Protein AF-A0A2E7D128-F1 (afdb_monomer_lite)

Foldseek 3Di:
DDDDDPPDPDPPDPPPPPVVCVVPPAWAFQDPPHLCNVVVVVVVVVVQVVQVVVVFKGKAWDTKTWQDQPLVCVVPVQKTKIKIWTWIDTDPVHDDDDDTDHGWIWIFIARSVVRDGPFTGTLDDPLVRLFVSQLVVQQADQDPVSLLSSLSNSCSRSVNPQSPADKDAPDLFKIWARWDKDKDFPDDDPWKTWIKIKIWTWIWGADNPSRGTDGTDIDIDIHDTDIDTDDD

Secondary structure (DSSP, 8-state):
------------S-TTHHHHHHHHSS--B--TTSTTHHHHHHHHHHHHHHHHHH-SEEEEE---EE---HHHHHH-TTEEEEEEEEEEEE-TT--S------SEEEEEEEETTTTEEEEEEESSS--HHHHHHHHHTT-B--SHHHHHHHHHHHHHHHT-S-TTSEEEE-SSSEEEEEEEEEEEEEEE-SSEEEEEEEEEEEEEEE-TTT-BEEEEEEEEEEEEEEEEE---

Structure (mmCIF, N/CA/C/O backbone):
data_AF-A0A2E7D128-F1
#
_entry.id   AF-A0A2E7D128-F1
#
loop_
_atom_site.group_PDB
_atom_site.id
_atom_site.type_symbol
_atom_site.label_atom_id
_atom_site.label_alt_id
_atom_site.label_comp_id
_atom_site.label_asym_id
_atom_site.label_entity_id
_atom_site.label_seq_id
_atom_site.pdbx_PDB_ins_code
_atom_site.Cartn_x
_atom_site.Cartn_y
_atom_site.Cartn_z
_atom_site.occupancy
_atom_site.B_iso_or_equiv
_atom_site.auth_seq_id
_atom_site.auth_comp_id
_atom_site.auth_asym_id
_atom_site.auth_atom_id
_atom_site.pdbx_PDB_model_num
ATOM 1 N N . MET A 1 1 ? 39.931 3.570 8.552 1.00 35.06 1 MET A N 1
ATOM 2 C CA . MET A 1 1 ? 38.616 2.928 8.784 1.00 35.06 1 MET A CA 1
ATOM 3 C C . MET A 1 1 ? 37.547 4.011 8.754 1.00 35.06 1 MET A C 1
ATOM 5 O O . MET A 1 1 ? 37.356 4.683 9.756 1.00 35.06 1 MET A O 1
ATOM 9 N N . SER A 1 2 ? 36.915 4.245 7.600 1.00 27.83 2 SER A N 1
ATOM 10 C CA . SER A 1 2 ? 35.844 5.246 7.475 1.00 27.83 2 SER A CA 1
ATOM 11 C C . SER A 1 2 ? 34.482 4.580 7.625 1.00 27.83 2 SER A C 1
ATOM 13 O O . SER A 1 2 ? 34.138 3.696 6.842 1.00 27.83 2 SER A O 1
ATOM 15 N N . MET A 1 3 ? 33.721 5.009 8.633 1.00 24.69 3 MET A N 1
ATOM 16 C CA . MET A 1 3 ? 32.304 4.678 8.793 1.00 24.69 3 MET A CA 1
ATOM 17 C C . MET A 1 3 ? 31.499 5.309 7.656 1.00 24.69 3 MET A C 1
ATOM 19 O O . MET A 1 3 ? 31.452 6.530 7.521 1.00 24.69 3 MET A O 1
ATOM 23 N N 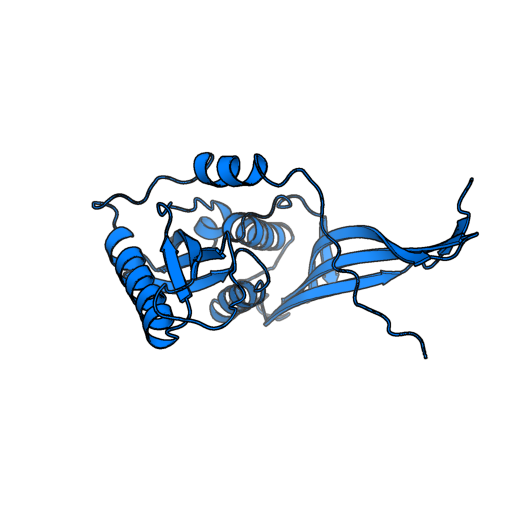. ILE A 1 4 ? 30.841 4.474 6.857 1.00 29.12 4 ILE A N 1
ATOM 24 C CA . ILE A 1 4 ? 29.838 4.906 5.885 1.00 29.12 4 ILE A CA 1
ATOM 25 C C . ILE A 1 4 ? 28.495 4.940 6.622 1.00 29.12 4 ILE A C 1
ATOM 27 O O . ILE A 1 4 ? 27.916 3.894 6.911 1.00 29.12 4 ILE A O 1
ATOM 31 N N . TYR A 1 5 ? 28.005 6.135 6.948 1.00 26.50 5 TYR A N 1
ATOM 32 C CA . TYR A 1 5 ? 26.620 6.322 7.382 1.00 26.50 5 TYR A CA 1
ATOM 33 C C . TYR A 1 5 ? 25.687 6.213 6.164 1.00 26.50 5 TYR A C 1
ATOM 35 O O . TYR A 1 5 ? 25.987 6.806 5.124 1.00 26.50 5 TYR A O 1
ATOM 43 N N . PRO A 1 6 ? 24.542 5.511 6.250 1.00 31.25 6 PRO A N 1
ATOM 44 C CA . PRO A 1 6 ? 23.538 5.577 5.201 1.00 31.25 6 PRO A CA 1
ATOM 45 C C . PRO A 1 6 ? 22.902 6.973 5.201 1.00 31.25 6 PRO A C 1
ATOM 47 O O . PRO A 1 6 ? 22.218 7.369 6.144 1.00 31.25 6 PRO A O 1
ATOM 50 N N . LEU A 1 7 ? 23.148 7.721 4.124 1.00 25.86 7 LEU A N 1
ATOM 51 C CA . LEU A 1 7 ? 22.518 9.007 3.850 1.00 25.86 7 LEU A CA 1
ATOM 52 C C . LEU A 1 7 ? 21.008 8.779 3.660 1.00 25.86 7 LEU A C 1
ATOM 54 O O . LEU A 1 7 ? 20.565 8.225 2.652 1.00 25.86 7 LEU A O 1
ATOM 58 N N . LEU A 1 8 ? 20.215 9.188 4.648 1.00 25.80 8 LEU A N 1
ATOM 59 C CA . LEU A 1 8 ? 18.765 9.277 4.535 1.00 25.80 8 LEU A CA 1
ATOM 60 C C . LEU A 1 8 ? 18.456 10.347 3.475 1.00 25.80 8 LEU A C 1
ATOM 62 O O . LEU A 1 8 ? 18.659 11.535 3.715 1.00 25.80 8 LEU A O 1
ATOM 66 N N . VAL A 1 9 ? 18.003 9.945 2.286 1.00 29.55 9 VAL A N 1
ATOM 67 C CA . VAL A 1 9 ? 17.550 10.897 1.261 1.00 29.55 9 VAL A CA 1
ATOM 68 C C . VAL A 1 9 ? 16.253 11.533 1.755 1.00 29.55 9 VAL A C 1
ATOM 70 O O . VAL A 1 9 ? 15.167 10.960 1.656 1.00 29.55 9 VAL A O 1
ATOM 73 N N . VAL A 1 10 ? 16.375 12.723 2.335 1.00 27.27 10 VAL A N 1
ATOM 74 C CA . VAL A 1 10 ? 15.244 13.578 2.675 1.00 27.27 10 VAL A CA 1
ATOM 75 C C . VAL A 1 10 ? 14.781 14.239 1.381 1.00 27.27 10 VAL A C 1
ATOM 77 O O . VAL A 1 10 ? 15.428 15.149 0.878 1.00 27.27 10 VAL A O 1
ATOM 80 N N . PHE A 1 11 ? 13.644 13.800 0.841 1.00 31.41 11 PHE A N 1
ATOM 81 C CA . PHE A 1 11 ? 12.890 14.627 -0.101 1.00 31.41 11 PHE A CA 1
ATOM 82 C C . PHE A 1 11 ? 12.466 15.907 0.636 1.00 31.41 11 PHE A C 1
ATOM 84 O O . PHE A 1 11 ? 11.565 15.877 1.480 1.00 31.41 11 PHE A O 1
ATOM 91 N N . THR A 1 12 ? 13.157 17.014 0.366 1.00 36.03 12 THR A N 1
ATOM 92 C CA . THR A 1 12 ? 12.798 18.366 0.804 1.00 36.03 12 THR A CA 1
ATOM 93 C C . THR A 1 12 ? 11.967 19.035 -0.289 1.00 36.03 12 THR A C 1
ATOM 95 O O . THR A 1 12 ? 12.457 19.855 -1.056 1.00 36.03 12 THR A O 1
ATOM 98 N N . GLN A 1 13 ? 10.693 18.666 -0.381 1.00 36.53 13 GLN A N 1
ATOM 99 C CA . GLN A 1 13 ? 9.659 19.637 -0.745 1.00 36.53 13 GLN A CA 1
ATOM 100 C C . GLN A 1 13 ? 9.043 20.099 0.574 1.00 36.53 13 GLN A C 1
ATOM 102 O O . GLN A 1 13 ? 8.897 19.271 1.473 1.00 36.53 13 GLN A O 1
ATOM 107 N N . SER A 1 14 ? 8.768 21.395 0.730 1.00 37.56 14 SER A N 1
ATOM 108 C CA . SER A 1 14 ? 8.208 21.978 1.956 1.00 37.56 14 SER A CA 1
ATOM 109 C C . SER A 1 14 ? 7.028 21.132 2.465 1.00 37.56 14 SER A C 1
ATOM 111 O O . SER A 1 14 ? 5.982 20.999 1.834 1.00 37.56 14 SER A O 1
ATOM 113 N N . LYS A 1 15 ? 7.265 20.450 3.591 1.00 44.97 15 LYS A N 1
ATOM 114 C CA . LYS A 1 15 ? 6.483 19.305 4.095 1.00 44.97 15 LYS A CA 1
ATOM 115 C C . LYS A 1 15 ? 5.253 19.699 4.914 1.00 44.97 15 LYS A C 1
ATOM 117 O O . LYS A 1 15 ? 4.587 18.811 5.458 1.00 44.97 15 LYS A O 1
ATOM 122 N N . GLU A 1 16 ? 4.988 20.990 5.067 1.00 38.78 16 GLU A N 1
ATOM 123 C CA . GLU A 1 16 ? 3.983 21.486 6.010 1.00 38.78 16 GLU A CA 1
ATOM 124 C C . GLU A 1 16 ? 2.641 21.766 5.327 1.00 38.78 16 GLU A C 1
ATOM 126 O O . GLU A 1 16 ? 1.638 21.245 5.801 1.00 38.78 16 GLU A O 1
ATOM 131 N N . ASP A 1 17 ? 2.614 22.351 4.127 1.00 36.69 17 ASP A N 1
ATOM 132 C CA . ASP A 1 17 ? 1.334 22.671 3.469 1.00 36.69 17 ASP A CA 1
ATOM 133 C C . ASP A 1 17 ? 0.748 21.530 2.625 1.00 36.69 17 ASP A C 1
ATOM 135 O O . ASP A 1 17 ? -0.465 21.413 2.462 1.00 36.69 17 ASP A O 1
ATOM 139 N N . VAL A 1 18 ? 1.578 20.624 2.101 1.00 43.81 18 VAL A N 1
ATOM 140 C CA . VAL A 1 18 ? 1.089 19.600 1.162 1.00 43.81 18 VAL A CA 1
ATOM 141 C C . VAL A 1 18 ? 0.257 18.524 1.871 1.00 43.81 18 VAL A C 1
ATOM 143 O O . VAL A 1 18 ? -0.658 17.982 1.271 1.00 43.81 18 VAL A O 1
ATOM 146 N N . LEU A 1 19 ? 0.497 18.202 3.146 1.00 41.22 19 LEU A N 1
ATOM 147 C CA . LEU A 1 19 ? -0.142 17.044 3.800 1.00 41.22 19 LEU A CA 1
ATOM 148 C C . LEU A 1 19 ? -1.482 17.349 4.496 1.00 41.22 19 LEU A C 1
ATOM 150 O O . LEU A 1 19 ? -2.360 16.472 4.502 1.00 41.22 19 LEU A O 1
ATOM 154 N N . ASP A 1 20 ? -1.664 18.567 5.013 1.00 39.84 20 ASP A N 1
ATOM 155 C CA . ASP A 1 20 ? -2.958 19.044 5.527 1.00 39.84 20 ASP A CA 1
ATOM 156 C C . ASP A 1 20 ? -3.934 19.336 4.381 1.00 39.84 20 ASP A C 1
ATOM 158 O O . ASP A 1 20 ? -5.124 19.020 4.478 1.00 39.84 20 ASP A O 1
ATOM 162 N N . VAL A 1 21 ? -3.418 19.749 3.220 1.00 39.25 21 VAL A N 1
ATOM 163 C CA . VAL A 1 21 ? -4.188 19.836 1.972 1.00 39.25 21 VAL A CA 1
ATOM 164 C C . VAL A 1 21 ? -4.682 18.457 1.506 1.00 39.25 21 VAL A C 1
ATOM 166 O O . VAL A 1 21 ? -5.820 18.336 1.071 1.00 39.25 21 VAL A O 1
ATOM 169 N N . ILE A 1 22 ? -3.919 17.368 1.663 1.00 43.69 22 ILE A N 1
ATOM 170 C CA . ILE A 1 22 ? -4.407 16.025 1.266 1.00 43.69 22 ILE A CA 1
ATOM 171 C C . ILE A 1 22 ? -5.358 15.436 2.329 1.00 43.69 22 ILE A C 1
ATOM 173 O O . ILE A 1 22 ? -6.088 14.488 2.061 1.00 43.69 22 ILE A O 1
ATOM 177 N N . ALA A 1 23 ? -5.313 15.874 3.594 1.00 43.56 23 ALA A N 1
ATOM 178 C CA . ALA A 1 23 ? -6.316 15.458 4.587 1.00 43.56 23 ALA A CA 1
ATOM 179 C C . ALA A 1 23 ? -7.686 16.087 4.307 1.00 43.56 23 ALA A C 1
ATOM 181 O O . ALA A 1 23 ? -8.704 15.462 4.585 1.00 43.56 23 ALA A O 1
ATOM 182 N N . SER A 1 24 ? -7.670 17.302 3.761 1.00 44.56 24 SER A N 1
ATOM 183 C CA . SER A 1 24 ? -8.839 18.146 3.544 1.00 44.56 24 SER A CA 1
ATOM 184 C C . SER A 1 24 ? -9.401 18.105 2.121 1.00 44.56 24 SER A C 1
ATOM 186 O O . SER A 1 24 ? -10.546 18.507 1.948 1.00 44.56 24 SER A O 1
ATOM 188 N N . ARG A 1 25 ? -8.665 17.614 1.108 1.00 48.28 25 ARG A N 1
ATOM 189 C CA . ARG A 1 25 ? -9.136 17.692 -0.289 1.00 48.28 25 ARG A CA 1
ATOM 190 C C . ARG A 1 25 ? -10.085 16.594 -0.780 1.00 48.28 25 ARG A C 1
ATOM 192 O O . ARG A 1 25 ? -10.956 16.948 -1.558 1.00 48.28 25 ARG A O 1
ATOM 199 N N . ASP A 1 26 ? -10.010 15.335 -0.327 1.00 55.25 26 ASP A N 1
ATOM 200 C CA . ASP A 1 26 ? -10.730 14.252 -1.047 1.00 55.25 26 ASP A CA 1
ATOM 201 C C . ASP A 1 26 ? -11.498 13.228 -0.185 1.00 55.25 26 ASP A C 1
ATOM 203 O O . ASP A 1 26 ? -12.056 12.271 -0.726 1.00 55.25 26 ASP A O 1
ATOM 207 N N . GLY A 1 27 ? -11.553 13.388 1.143 1.00 66.12 27 GLY A N 1
ATOM 208 C CA . GLY A 1 27 ? -12.182 12.410 2.040 1.00 66.12 27 GLY A CA 1
ATOM 209 C C . GLY A 1 27 ? -13.277 12.997 2.923 1.00 66.12 27 GLY A C 1
ATOM 210 O O . GLY A 1 27 ? -13.035 13.953 3.659 1.00 66.12 27 GLY A O 1
ATOM 211 N N . LYS A 1 28 ? -14.476 12.404 2.903 1.00 84.50 28 LYS A N 1
ATOM 212 C CA . LYS A 1 28 ? -15.568 12.772 3.817 1.00 84.50 28 LYS A CA 1
ATOM 213 C C . LYS A 1 28 ? -15.174 12.403 5.250 1.00 84.50 28 LYS A C 1
ATOM 215 O O . LYS A 1 28 ? -14.669 11.308 5.487 1.00 84.50 28 LYS A O 1
ATOM 220 N N . ALA A 1 29 ? -15.387 13.296 6.214 1.00 90.38 29 ALA A N 1
ATOM 221 C CA . ALA A 1 29 ? -15.152 12.967 7.620 1.00 90.38 29 ALA A CA 1
ATOM 222 C C . ALA A 1 29 ? -16.039 11.782 8.044 1.00 90.38 29 ALA A C 1
ATOM 224 O O . ALA A 1 29 ? -17.235 11.765 7.744 1.00 90.38 29 ALA A O 1
ATOM 225 N N . ILE A 1 30 ? -15.465 10.813 8.761 1.00 90.69 30 ILE A N 1
ATOM 226 C CA . ILE A 1 30 ? -16.239 9.704 9.331 1.00 90.69 30 ILE A CA 1
ATOM 227 C C . ILE A 1 30 ? -16.909 10.228 10.598 1.00 90.69 30 ILE A C 1
ATOM 229 O O . ILE A 1 30 ? -16.263 10.414 11.628 1.00 90.69 30 ILE A O 1
ATOM 233 N N . VAL A 1 31 ? -18.203 10.512 10.491 1.00 90.50 31 VAL A N 1
ATOM 234 C CA . VAL A 1 31 ? -19.057 10.960 11.599 1.00 90.50 31 VAL A CA 1
ATOM 235 C C . VAL A 1 31 ? -19.693 9.770 12.316 1.00 90.50 31 VAL A C 1
ATOM 237 O O . VAL A 1 31 ? -19.661 8.655 11.801 1.00 90.50 31 VAL A O 1
ATOM 240 N N . GLN A 1 32 ? -20.292 10.009 13.483 1.00 89.94 32 GLN A N 1
ATOM 241 C CA . GLN A 1 32 ? -20.884 8.976 14.341 1.00 89.94 32 GLN A CA 1
ATOM 242 C C . GLN A 1 32 ? -21.892 8.063 13.620 1.00 89.94 32 GLN A C 1
ATOM 244 O O . GLN A 1 32 ? -21.910 6.861 13.877 1.00 89.94 32 GLN A O 1
ATOM 249 N N . ASP A 1 33 ? -22.650 8.616 12.671 1.00 90.62 33 ASP A N 1
ATOM 250 C CA . ASP A 1 33 ? -23.674 7.889 11.909 1.00 90.62 33 ASP A CA 1
ATOM 251 C C . ASP A 1 33 ? -23.122 7.136 10.681 1.00 90.62 33 ASP A C 1
ATOM 253 O O . ASP A 1 33 ? -23.870 6.463 9.972 1.00 90.62 33 ASP A O 1
ATOM 257 N N . SER A 1 34 ? -21.818 7.237 10.390 1.00 91.50 34 SER A N 1
ATOM 258 C CA . SER A 1 34 ? -21.193 6.480 9.297 1.00 91.50 34 SER A CA 1
ATOM 259 C C . SER A 1 34 ? -21.127 4.989 9.637 1.00 91.50 34 SER A C 1
ATOM 261 O O . SER A 1 34 ? -20.736 4.600 10.738 1.00 91.50 34 SER A O 1
ATOM 263 N N . GLU A 1 35 ? -21.395 4.127 8.652 1.00 92.75 35 GLU A N 1
ATOM 264 C CA . GLU A 1 35 ? -21.241 2.672 8.793 1.00 92.75 35 GLU A CA 1
ATOM 265 C C . GLU A 1 35 ? -19.807 2.242 9.157 1.00 92.75 35 GLU A C 1
ATOM 267 O O . GLU A 1 35 ? -19.599 1.167 9.727 1.00 92.75 35 GLU A O 1
ATOM 272 N N . LEU A 1 36 ? -18.816 3.088 8.857 1.00 94.75 36 LEU A N 1
ATOM 273 C CA . LEU A 1 36 ? -17.407 2.845 9.160 1.00 94.75 36 LEU A CA 1
ATOM 274 C C . LEU A 1 36 ? -17.044 3.226 10.595 1.00 94.75 36 LEU A C 1
ATOM 276 O O . LEU A 1 36 ? -16.093 2.670 11.144 1.00 94.75 36 LEU A O 1
ATOM 280 N N . HIS A 1 37 ? -17.799 4.132 11.217 1.00 95.44 37 HIS A N 1
ATOM 281 C CA . HIS A 1 37 ? -17.508 4.668 12.543 1.00 95.44 37 HIS A CA 1
ATOM 282 C C . HIS A 1 37 ? -17.253 3.588 13.610 1.00 95.44 37 HIS A C 1
ATOM 284 O O . HIS A 1 37 ? -16.175 3.614 14.209 1.00 95.44 37 HIS A O 1
ATOM 290 N N . PRO A 1 38 ? -18.132 2.584 13.826 1.00 96.44 38 PRO A N 1
ATOM 291 C CA . PRO A 1 38 ? -17.879 1.554 14.838 1.00 96.44 38 PRO A CA 1
ATOM 292 C C . PRO A 1 38 ? -16.630 0.708 14.543 1.00 96.44 38 PRO A C 1
ATOM 294 O O . PRO A 1 38 ? -15.960 0.246 15.466 1.00 96.44 38 PRO A O 1
ATOM 297 N N . ILE A 1 39 ? -16.286 0.516 13.266 1.00 97.12 39 ILE A N 1
ATOM 298 C CA . ILE A 1 39 ? -15.118 -0.273 12.851 1.00 97.12 39 ILE A CA 1
ATOM 299 C C . ILE A 1 39 ? -13.833 0.507 13.135 1.00 97.12 39 ILE A C 1
ATOM 301 O O . ILE A 1 39 ? -12.894 -0.040 13.715 1.00 97.12 39 ILE A O 1
ATOM 305 N N . VAL A 1 40 ? -13.799 1.787 12.758 1.00 96.44 40 VAL A N 1
ATOM 306 C CA . VAL A 1 40 ? -12.634 2.650 12.975 1.00 96.44 40 VAL A CA 1
ATOM 307 C C . VAL A 1 40 ? -12.433 2.943 14.462 1.00 96.44 40 VAL A C 1
ATOM 309 O O . VAL A 1 40 ? -11.302 2.896 14.937 1.00 96.44 40 VAL A O 1
ATOM 312 N N . MET A 1 41 ? -13.514 3.142 15.220 1.00 97.00 41 MET A N 1
ATOM 313 C CA . MET A 1 41 ? -13.463 3.319 16.672 1.00 97.00 41 MET A CA 1
ATOM 314 C C . MET A 1 41 ? -12.865 2.104 17.377 1.00 97.00 41 MET A C 1
ATOM 316 O O . MET A 1 41 ? -11.935 2.249 18.169 1.00 97.00 41 MET A O 1
ATOM 320 N N . LYS A 1 42 ? -13.356 0.897 17.060 1.00 97.25 42 LYS A N 1
ATOM 321 C CA . LYS A 1 42 ? -12.798 -0.346 17.608 1.00 97.25 42 LYS A CA 1
ATOM 322 C C . LYS A 1 42 ? -11.304 -0.451 17.308 1.00 97.25 42 LYS A C 1
ATOM 324 O O . LYS A 1 42 ? -10.508 -0.778 18.181 1.00 97.25 42 LYS A O 1
ATOM 329 N N . HIS A 1 43 ? -10.931 -0.138 16.075 1.00 97.19 43 HIS A N 1
ATOM 330 C CA . HIS A 1 43 ? -9.551 -0.182 15.642 1.00 97.19 43 HIS A CA 1
ATOM 331 C C . HIS A 1 43 ? -8.656 0.838 16.371 1.00 97.19 43 HIS A C 1
ATOM 333 O O . HIS A 1 43 ? -7.539 0.505 16.767 1.00 97.19 43 HIS A O 1
ATOM 339 N N . GLN A 1 44 ? -9.131 2.070 16.578 1.00 97.31 44 GLN A N 1
ATOM 340 C CA . GLN A 1 44 ? -8.421 3.065 17.381 1.00 97.31 44 GLN A CA 1
ATOM 341 C C . GLN A 1 44 ? -8.186 2.548 18.805 1.00 97.31 44 GLN A C 1
ATOM 343 O O . GLN A 1 44 ? -7.046 2.583 19.264 1.00 97.31 44 GLN A O 1
ATOM 348 N N . ALA A 1 45 ? -9.212 1.996 19.459 1.00 97.69 45 ALA A N 1
ATOM 349 C CA . ALA A 1 45 ? -9.086 1.444 20.807 1.00 97.69 45 ALA A CA 1
ATOM 350 C C . ALA A 1 45 ? -8.039 0.314 20.880 1.00 97.69 45 ALA A C 1
ATOM 352 O O . ALA A 1 45 ? -7.231 0.271 21.805 1.00 97.69 45 ALA A O 1
ATOM 353 N N . GLU A 1 46 ? -7.986 -0.569 19.876 1.00 97.25 46 GLU A N 1
ATOM 354 C CA . GLU A 1 46 ? -6.960 -1.619 19.781 1.00 97.25 46 GLU A CA 1
ATOM 355 C C . GLU A 1 46 ? -5.540 -1.044 19.653 1.00 97.25 46 GLU A C 1
ATOM 357 O O . GLU A 1 46 ? -4.590 -1.585 20.224 1.00 97.25 46 GLU A O 1
ATOM 362 N N . VAL A 1 47 ? -5.363 0.048 18.902 1.00 96.12 47 VAL A N 1
ATOM 363 C CA . VAL A 1 47 ? -4.063 0.722 18.793 1.00 96.12 47 VAL A CA 1
ATOM 364 C C . VAL A 1 47 ? -3.704 1.405 20.110 1.00 96.12 47 VAL A C 1
ATOM 366 O O . VAL A 1 47 ? -2.598 1.202 20.603 1.00 96.12 47 VAL A O 1
ATOM 369 N N . GLU A 1 48 ? -4.617 2.170 20.707 1.00 96.44 48 GLU A N 1
ATOM 370 C CA . GLU A 1 48 ? -4.406 2.835 22.000 1.00 96.44 48 GLU A CA 1
ATOM 371 C C . GLU A 1 48 ? -4.018 1.831 23.089 1.00 96.44 48 GLU A C 1
ATOM 373 O O . GLU A 1 48 ? -3.047 2.062 23.811 1.00 96.44 48 GLU A O 1
ATOM 378 N N . GLN A 1 49 ? -4.684 0.676 23.135 1.00 96.88 49 GLN A N 1
ATOM 379 C CA . GLN A 1 49 ? -4.368 -0.404 24.065 1.00 96.88 49 GLN A CA 1
ATOM 380 C C . GLN A 1 49 ? -2.925 -0.909 23.901 1.00 96.88 49 GLN A C 1
ATOM 382 O O . GLN A 1 49 ? -2.203 -1.024 24.892 1.00 96.88 49 GLN A O 1
ATOM 387 N N . LYS A 1 50 ? -2.447 -1.115 22.664 1.00 96.00 50 LYS A N 1
ATOM 388 C CA . LYS A 1 50 ? -1.041 -1.493 22.404 1.00 96.00 50 LYS A CA 1
ATOM 389 C C . LYS A 1 50 ? -0.052 -0.444 22.924 1.00 96.00 50 LYS A C 1
ATOM 391 O O . LYS A 1 50 ? 1.012 -0.792 23.436 1.00 96.00 50 LYS A O 1
ATOM 396 N N . TYR A 1 51 ? -0.386 0.842 22.810 1.00 95.38 51 TYR A N 1
ATOM 397 C CA . TYR A 1 51 ? 0.441 1.925 23.354 1.00 95.38 51 TYR A CA 1
ATOM 398 C C . TYR A 1 51 ? 0.447 1.931 24.889 1.00 95.38 51 TYR A C 1
ATOM 400 O O . TYR A 1 51 ? 1.513 2.075 25.495 1.00 95.38 51 TYR A O 1
ATOM 408 N N . VAL A 1 52 ? -0.713 1.717 25.517 1.00 92.75 52 VAL A N 1
ATOM 409 C CA . VAL A 1 52 ? -0.844 1.585 26.978 1.00 92.75 52 VAL A CA 1
ATOM 410 C C . VAL A 1 52 ? 0.001 0.418 27.496 1.00 92.75 52 VAL A C 1
ATOM 412 O O . VAL A 1 52 ? 0.775 0.595 28.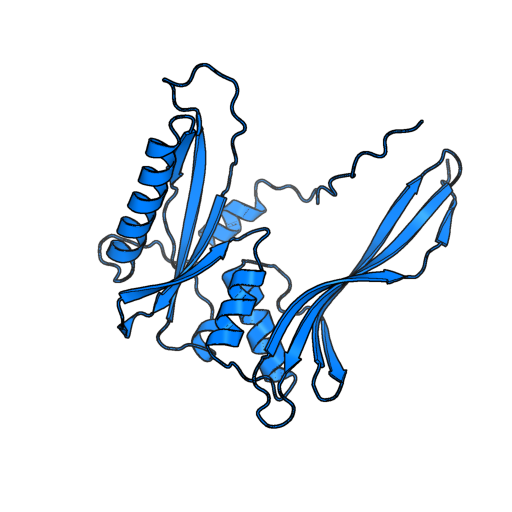438 1.00 92.75 52 VAL A O 1
ATOM 415 N N . GLU A 1 53 ? -0.072 -0.744 26.845 1.00 93.88 53 GLU A N 1
ATOM 416 C CA . GLU A 1 53 ? 0.728 -1.934 27.170 1.00 93.88 53 GLU A CA 1
ATOM 417 C C . GLU A 1 53 ? 2.233 -1.692 27.006 1.00 93.88 53 GLU A C 1
ATOM 419 O O . GLU A 1 53 ? 3.030 -2.127 27.840 1.00 93.88 53 GLU A O 1
ATOM 424 N N . GLY A 1 54 ? 2.625 -0.927 25.982 1.00 93.19 54 GLY A N 1
ATOM 425 C CA . GLY A 1 54 ? 4.008 -0.502 25.758 1.00 93.19 54 GLY A CA 1
ATOM 426 C C . GLY A 1 54 ? 4.539 0.508 26.785 1.00 93.19 54 GLY A C 1
ATOM 427 O O . GLY A 1 54 ? 5.753 0.718 26.852 1.00 93.19 54 GLY A O 1
ATOM 428 N N . LYS A 1 55 ? 3.662 1.134 27.589 1.00 93.94 55 LYS A N 1
ATOM 429 C CA . LYS A 1 55 ? 3.914 2.049 28.730 1.00 93.94 55 LYS A CA 1
ATOM 430 C C . LYS A 1 55 ? 4.708 3.332 28.453 1.00 93.94 55 LYS A C 1
ATOM 432 O O . LYS A 1 55 ? 4.595 4.280 29.227 1.00 93.94 55 LYS A O 1
ATOM 437 N N . CYS A 1 56 ? 5.516 3.408 27.402 1.00 95.06 56 CYS A N 1
ATOM 438 C CA . CYS A 1 56 ? 6.434 4.524 27.149 1.00 95.06 56 CYS A CA 1
ATOM 439 C C . CYS A 1 56 ? 5.820 5.661 26.316 1.00 95.06 56 CYS A C 1
ATOM 441 O O . CYS A 1 56 ? 6.273 6.808 26.395 1.00 95.06 56 CYS A O 1
ATOM 443 N N . LYS A 1 57 ? 4.778 5.358 25.542 1.00 96.44 57 LYS A N 1
ATOM 444 C CA . LYS A 1 57 ? 4.167 6.251 24.557 1.00 96.44 57 LYS A CA 1
ATOM 445 C C . LYS A 1 57 ? 2.646 6.211 24.660 1.00 96.44 57 LYS A C 1
ATOM 447 O O . LYS A 1 57 ? 2.085 5.260 25.188 1.00 96.44 57 LYS A O 1
ATOM 452 N N . LEU A 1 58 ? 2.003 7.231 24.115 1.00 96.19 58 LEU A N 1
ATOM 453 C CA . LEU A 1 58 ? 0.561 7.347 23.930 1.00 96.19 58 LEU A CA 1
ATOM 454 C C . LEU A 1 58 ? 0.294 7.677 22.460 1.00 96.19 58 LEU A C 1
ATOM 456 O O . LEU A 1 58 ? 1.057 8.437 21.864 1.00 96.19 58 LEU A O 1
ATOM 460 N N . ALA A 1 59 ? -0.784 7.146 21.890 1.00 96.75 59 ALA A N 1
ATOM 461 C CA . ALA A 1 59 ? -1.263 7.571 20.579 1.00 96.75 59 ALA A CA 1
ATOM 462 C C . ALA A 1 59 ? -2.232 8.750 20.733 1.00 96.75 59 ALA A C 1
ATOM 464 O O . ALA A 1 59 ? -3.061 8.769 21.637 1.00 96.75 59 ALA A O 1
ATOM 465 N N . THR A 1 60 ? -2.128 9.752 19.866 1.00 95.62 60 THR A N 1
ATOM 466 C CA . THR A 1 60 ? -3.096 10.850 19.757 1.00 95.62 60 THR A CA 1
ATOM 467 C C . THR A 1 60 ? -3.645 10.869 18.344 1.00 95.62 60 THR A C 1
ATOM 469 O O . THR A 1 60 ? -2.929 11.231 17.414 1.00 95.62 60 THR A O 1
ATOM 472 N N . PHE A 1 61 ? -4.900 10.464 18.183 1.00 94.25 61 PHE A N 1
ATOM 473 C CA . PHE A 1 61 ? -5.543 10.386 16.877 1.00 94.25 61 PHE A CA 1
ATOM 474 C C . PHE A 1 61 ? -6.058 11.743 16.414 1.00 94.25 61 PHE A C 1
ATOM 476 O O . PHE A 1 61 ? -6.525 12.560 17.208 1.00 94.25 61 PHE A O 1
ATOM 483 N N . THR A 1 62 ? -5.995 11.963 15.105 1.00 91.56 62 THR A N 1
ATOM 484 C CA . THR A 1 62 ? -6.732 13.044 14.447 1.00 91.56 62 THR A CA 1
ATOM 485 C C . THR A 1 62 ? -8.056 12.512 13.897 1.00 91.56 62 THR A C 1
ATOM 487 O O . THR A 1 62 ? -8.336 11.313 13.960 1.00 91.56 62 THR A O 1
ATOM 490 N N . LYS A 1 63 ? -8.901 13.408 13.371 1.00 91.06 63 LYS A N 1
ATOM 491 C CA . LYS A 1 63 ? -10.189 13.024 12.777 1.00 91.06 63 LYS A CA 1
ATOM 492 C C . LYS A 1 63 ? -9.988 11.989 11.666 1.00 91.06 63 LYS A C 1
ATOM 494 O O . LYS A 1 63 ? -9.133 12.163 10.795 1.00 91.06 63 LYS A O 1
ATOM 499 N N . TRP A 1 64 ? -10.807 10.942 11.681 1.00 93.94 64 TRP A N 1
ATOM 500 C CA . TRP A 1 64 ? -10.817 9.926 10.634 1.00 93.94 64 TRP A CA 1
ATOM 501 C C . TRP A 1 64 ? -11.551 10.436 9.393 1.00 93.94 64 TRP A C 1
ATOM 503 O O . TRP A 1 64 ? -12.522 11.194 9.491 1.00 93.94 64 TRP A O 1
ATOM 513 N N . CYS A 1 65 ? -11.123 9.986 8.220 1.00 92.69 65 CYS A N 1
ATOM 514 C CA . CYS A 1 65 ? -11.805 10.297 6.970 1.00 92.69 65 CYS A CA 1
ATOM 515 C C . CYS A 1 65 ? -11.953 9.067 6.081 1.00 92.69 65 CYS A C 1
ATOM 517 O O . CYS A 1 65 ? -11.139 8.144 6.117 1.00 92.69 65 CYS A O 1
ATOM 519 N N . GLU A 1 66 ? -13.012 9.062 5.284 1.00 93.44 66 GLU A N 1
ATOM 520 C CA . GLU A 1 66 ? -13.211 8.107 4.204 1.00 93.44 66 GLU A CA 1
ATOM 521 C C . GLU A 1 66 ? -12.183 8.382 3.105 1.00 93.44 66 GLU A C 1
ATOM 523 O O . GLU A 1 66 ? -11.857 9.534 2.813 1.00 93.44 66 GLU A O 1
ATOM 528 N N . VAL A 1 67 ? -11.643 7.324 2.510 1.00 91.19 67 VAL A N 1
ATOM 529 C CA . VAL A 1 67 ? -10.733 7.416 1.369 1.00 91.19 67 VAL A CA 1
ATOM 530 C C . VAL A 1 67 ? -11.507 7.010 0.127 1.00 91.19 67 VAL A C 1
ATOM 532 O O . VAL A 1 67 ? -11.848 5.841 -0.046 1.00 91.19 67 VAL A O 1
ATOM 535 N N . ASN A 1 68 ? -11.762 7.975 -0.748 1.00 89.00 68 ASN A N 1
ATOM 536 C CA . ASN A 1 68 ? -12.374 7.708 -2.041 1.00 89.00 68 ASN A CA 1
ATOM 537 C C . ASN A 1 68 ? -11.311 7.152 -2.994 1.00 89.00 68 ASN A C 1
ATOM 539 O O . ASN A 1 68 ? -10.273 7.778 -3.212 1.00 89.00 68 ASN A O 1
ATOM 543 N N . SER A 1 69 ? -11.555 5.968 -3.554 1.00 91.75 69 SER A N 1
ATOM 544 C CA . SER A 1 69 ? -10.650 5.345 -4.521 1.00 91.75 69 SER A CA 1
ATOM 545 C C . SER A 1 69 ? -11.454 4.687 -5.630 1.00 91.75 69 SER A C 1
ATOM 547 O O . SER A 1 69 ? -11.822 3.514 -5.553 1.00 91.75 69 SER A O 1
ATOM 549 N N . SER A 1 70 ? -11.695 5.445 -6.700 1.00 92.62 70 SER A N 1
ATOM 550 C CA . SER A 1 70 ? -12.466 4.964 -7.851 1.00 92.62 70 SER A CA 1
ATOM 551 C C . SER A 1 70 ? -11.841 3.721 -8.496 1.00 92.62 70 SER A C 1
ATOM 553 O O . SER A 1 70 ? -12.543 2.872 -9.053 1.00 92.62 70 SER A O 1
ATOM 555 N N . ALA A 1 71 ? -10.511 3.588 -8.430 1.00 94.94 71 ALA A N 1
ATOM 556 C CA . ALA A 1 71 ? -9.813 2.424 -8.948 1.00 94.94 71 ALA A CA 1
ATOM 557 C C . ALA A 1 71 ? -9.989 1.204 -8.037 1.00 94.94 71 ALA A C 1
ATOM 559 O O . ALA A 1 71 ? -10.281 0.111 -8.530 1.00 94.94 71 ALA A O 1
ATOM 560 N N . ALA A 1 72 ? -9.857 1.379 -6.719 1.00 95.12 72 ALA A N 1
ATOM 561 C CA . ALA A 1 72 ? -10.021 0.280 -5.777 1.00 95.12 72 ALA A CA 1
ATOM 562 C C . ALA A 1 72 ? -11.483 -0.189 -5.700 1.00 95.12 72 ALA A C 1
ATOM 564 O O . ALA A 1 72 ? -11.720 -1.393 -5.659 1.00 95.12 72 ALA A O 1
ATOM 565 N N . GLU A 1 73 ? -12.457 0.717 -5.812 1.00 95.56 73 GLU A N 1
ATOM 566 C CA . GLU A 1 73 ? -13.889 0.391 -5.893 1.00 95.56 73 GLU A CA 1
ATOM 567 C C . GLU A 1 73 ? -14.231 -0.449 -7.129 1.00 95.56 73 GLU A C 1
ATOM 569 O O . GLU A 1 73 ? -15.001 -1.402 -7.038 1.00 95.56 73 GLU A O 1
ATOM 574 N N . LYS A 1 74 ? -13.606 -0.176 -8.282 1.00 96.62 74 LYS A N 1
ATOM 575 C CA . LYS A 1 74 ? -13.756 -1.024 -9.480 1.00 96.62 74 LYS A CA 1
ATOM 576 C C . LYS A 1 74 ? -13.198 -2.431 -9.267 1.00 96.62 74 LYS A C 1
ATOM 578 O O . LYS A 1 74 ? -13.730 -3.388 -9.824 1.00 96.62 74 LYS A O 1
ATOM 583 N N . MET A 1 75 ? -12.119 -2.564 -8.495 1.00 95.62 75 MET A N 1
ATOM 584 C CA . MET A 1 75 ? -11.518 -3.864 -8.179 1.00 95.62 75 MET A CA 1
ATOM 585 C C . MET A 1 75 ? -12.300 -4.616 -7.095 1.00 95.62 75 MET A C 1
ATOM 587 O O . MET A 1 75 ? -12.414 -5.841 -7.154 1.00 95.62 75 MET A O 1
ATOM 591 N N . PHE A 1 76 ? -12.838 -3.891 -6.116 1.00 96.31 76 PHE A N 1
ATOM 592 C CA . PHE A 1 76 ? -13.489 -4.429 -4.928 1.00 96.31 76 PHE A CA 1
ATOM 593 C C . PHE A 1 76 ? -14.737 -3.601 -4.554 1.00 96.31 76 PHE A C 1
ATOM 595 O O . PHE A 1 76 ? -14.705 -2.836 -3.592 1.00 96.31 76 PHE A O 1
ATOM 602 N N . PRO A 1 77 ? -15.880 -3.787 -5.244 1.00 95.69 77 PRO A N 1
ATOM 603 C CA . PRO A 1 77 ? -17.053 -2.906 -5.094 1.00 95.69 77 PRO A CA 1
ATOM 604 C C . PRO A 1 77 ? -17.673 -2.863 -3.688 1.00 95.69 77 PRO A C 1
ATOM 606 O O . PRO A 1 77 ? -18.285 -1.875 -3.281 1.00 95.69 77 PRO A O 1
ATOM 609 N N . ASN A 1 78 ? -17.505 -3.945 -2.926 1.00 96.19 78 ASN A N 1
ATOM 610 C CA . ASN A 1 78 ? -18.026 -4.071 -1.562 1.00 96.19 78 ASN A CA 1
ATOM 611 C C . ASN A 1 78 ? -17.048 -3.563 -0.496 1.00 96.19 78 ASN A C 1
ATOM 613 O O . ASN A 1 78 ? -17.299 -3.751 0.694 1.00 96.19 78 ASN A O 1
ATOM 617 N N . TRP A 1 79 ? -15.899 -3.019 -0.894 1.00 97.19 79 TRP A N 1
ATOM 618 C CA . TRP A 1 79 ? -14.922 -2.497 0.047 1.00 97.19 79 TRP A CA 1
ATOM 619 C C . TRP A 1 79 ? -15.083 -0.997 0.229 1.00 97.19 79 TRP A C 1
ATOM 621 O O . TRP A 1 79 ? -15.528 -0.274 -0.661 1.00 97.19 79 TRP A O 1
ATOM 631 N N . ARG A 1 80 ? -14.745 -0.553 1.431 1.00 96.50 80 ARG A N 1
ATOM 632 C CA . ARG A 1 80 ? -14.674 0.844 1.837 1.00 96.50 80 ARG A CA 1
ATOM 633 C C . ARG A 1 80 ? -13.323 1.082 2.477 1.00 96.50 80 ARG A C 1
ATOM 635 O O . ARG A 1 80 ? -12.672 0.142 2.945 1.00 96.50 80 ARG A O 1
ATOM 642 N N . TYR A 1 81 ? -12.901 2.334 2.492 1.00 95.62 81 TYR A N 1
ATOM 643 C CA . TYR A 1 81 ? -11.552 2.687 2.893 1.00 95.62 81 TYR A CA 1
ATOM 644 C C . TYR A 1 81 ? -11.606 3.836 3.889 1.00 95.62 81 TYR A C 1
ATOM 646 O O . TYR A 1 81 ? -12.304 4.821 3.666 1.00 95.62 81 TYR A O 1
ATOM 654 N N . ALA A 1 82 ? -10.876 3.706 4.992 1.00 95.69 82 ALA A N 1
ATOM 655 C CA . ALA A 1 82 ? -10.820 4.724 6.035 1.00 95.69 82 ALA A CA 1
ATOM 656 C C . ALA A 1 82 ? -9.367 5.073 6.345 1.00 95.69 82 ALA A C 1
ATOM 658 O O . ALA A 1 82 ? -8.569 4.192 6.659 1.00 95.69 82 ALA A O 1
ATOM 659 N N . ALA A 1 83 ? -9.015 6.352 6.279 1.00 93.50 83 ALA A N 1
ATOM 660 C CA . ALA A 1 83 ? -7.722 6.839 6.720 1.00 93.50 83 ALA A CA 1
ATOM 661 C C . ALA A 1 83 ? -7.763 7.122 8.221 1.00 93.50 83 ALA A C 1
ATOM 663 O O . ALA A 1 83 ? -8.562 7.924 8.710 1.00 93.50 83 ALA A O 1
ATOM 664 N N . VAL A 1 84 ? -6.842 6.487 8.935 1.00 94.31 84 VAL A N 1
ATOM 665 C CA . VAL A 1 84 ? -6.616 6.677 10.363 1.00 94.31 84 VAL A CA 1
ATOM 666 C C . VAL A 1 84 ? -5.222 7.248 10.544 1.00 94.31 84 VAL A C 1
ATOM 668 O O . VAL A 1 84 ? -4.248 6.722 9.999 1.00 94.31 84 VAL A O 1
ATOM 671 N N . ARG A 1 85 ? -5.129 8.341 11.297 1.00 93.19 85 ARG A N 1
ATOM 672 C CA . ARG A 1 85 ? -3.887 9.070 11.532 1.00 93.19 85 ARG A CA 1
ATOM 673 C C . ARG A 1 85 ? -3.710 9.347 13.012 1.00 93.19 85 ARG A C 1
ATOM 675 O O . ARG A 1 85 ? -4.683 9.656 13.696 1.00 93.19 85 ARG A O 1
ATOM 682 N N . TRP A 1 86 ? -2.476 9.253 13.482 1.00 94.94 86 TRP A N 1
ATOM 683 C CA . TRP A 1 86 ? -2.133 9.582 14.855 1.00 94.94 86 TRP A CA 1
ATOM 684 C C . TRP A 1 86 ? -0.681 10.032 14.980 1.00 94.94 86 TRP A C 1
ATOM 686 O O . TRP A 1 86 ? 0.161 9.761 14.122 1.00 94.94 86 TRP A O 1
ATOM 696 N N . ASP A 1 87 ? -0.403 10.706 16.083 1.00 95.56 87 ASP A N 1
ATOM 697 C CA . ASP A 1 87 ? 0.939 11.040 16.536 1.00 95.56 87 ASP A CA 1
ATOM 698 C C . ASP A 1 87 ? 1.270 10.250 17.798 1.00 95.56 87 ASP A C 1
ATOM 700 O O . ASP A 1 87 ? 0.385 9.896 18.583 1.00 95.56 87 ASP A O 1
ATOM 704 N N . GLU A 1 88 ? 2.554 9.994 18.022 1.00 96.75 88 GLU A N 1
ATOM 705 C CA . GLU A 1 88 ? 3.033 9.480 19.296 1.00 96.75 88 GLU A CA 1
ATOM 706 C C . GLU A 1 88 ? 3.372 10.635 20.234 1.00 96.75 88 GLU A C 1
ATOM 708 O O . GLU A 1 88 ? 4.136 11.542 19.902 1.00 96.75 88 GLU A O 1
ATOM 713 N N . LYS A 1 89 ? 2.864 10.561 21.461 1.00 95.75 89 LYS A N 1
ATOM 714 C CA . LYS A 1 89 ? 3.278 11.418 22.570 1.00 95.75 89 LYS A CA 1
ATOM 715 C C . LYS A 1 89 ? 3.996 10.586 23.615 1.00 95.75 89 LYS A C 1
ATOM 717 O O . LYS A 1 89 ? 3.694 9.411 23.818 1.00 95.75 89 LYS A O 1
ATOM 722 N N . ARG A 1 90 ? 4.947 11.195 24.317 1.00 95.94 90 ARG A N 1
ATOM 723 C CA . ARG A 1 90 ? 5.590 10.558 25.470 1.00 95.94 90 ARG A CA 1
ATOM 724 C C . ARG A 1 90 ? 4.557 10.350 26.579 1.00 95.94 90 ARG A C 1
ATOM 726 O O . ARG A 1 90 ? 3.817 11.273 26.905 1.00 95.94 90 ARG A O 1
ATOM 733 N N . ASN A 1 91 ? 4.551 9.172 27.203 1.00 96.00 91 ASN A N 1
ATOM 734 C CA . ASN A 1 91 ? 3.788 8.970 28.433 1.00 96.00 91 ASN A CA 1
ATOM 735 C C . ASN A 1 91 ? 4.421 9.804 29.573 1.00 96.00 91 ASN A C 1
ATOM 737 O O . ASN A 1 91 ? 5.598 9.584 29.876 1.00 96.00 91 ASN A O 1
ATOM 741 N N . PRO A 1 92 ? 3.685 10.709 30.251 1.00 94.50 92 PRO A N 1
ATOM 742 C CA . PRO A 1 92 ? 4.226 11.533 31.341 1.00 94.50 92 PRO A CA 1
ATOM 743 C C . PRO A 1 92 ? 4.828 10.733 32.508 1.00 94.50 92 PRO A C 1
ATOM 745 O O . PRO A 1 92 ? 5.734 11.207 33.200 1.00 94.50 92 PRO A O 1
ATOM 748 N N . LYS A 1 93 ? 4.354 9.498 32.723 1.00 95.12 93 LYS A N 1
ATOM 749 C CA . LYS A 1 93 ? 4.873 8.590 33.758 1.00 95.12 93 LYS A CA 1
ATOM 750 C C . LYS A 1 93 ? 6.214 7.954 33.370 1.00 95.12 93 LYS A C 1
ATOM 752 O O . LYS A 1 93 ? 6.941 7.483 34.240 1.00 95.12 93 LYS A O 1
ATOM 757 N N . TRP A 1 94 ? 6.574 7.955 32.087 1.00 95.62 94 TRP A N 1
ATOM 758 C CA . TRP A 1 94 ? 7.817 7.368 31.592 1.00 95.62 94 TRP A CA 1
ATOM 759 C C . TRP A 1 94 ? 8.985 8.350 31.713 1.00 95.62 94 TRP A C 1
ATOM 761 O O . TRP A 1 94 ? 8.964 9.436 31.131 1.00 95.62 94 TRP A O 1
ATOM 771 N N . LYS A 1 95 ? 10.039 7.978 32.450 1.00 94.75 95 LYS A N 1
ATOM 772 C CA . LYS A 1 95 ? 11.162 8.882 32.775 1.00 94.75 95 LYS A CA 1
ATOM 773 C C . LYS A 1 95 ? 12.350 8.816 31.807 1.00 94.75 95 LYS A C 1
ATOM 775 O O . LYS A 1 95 ? 13.090 9.791 31.723 1.00 94.75 95 LYS A O 1
ATOM 780 N N . LYS A 1 96 ? 12.503 7.736 31.036 1.00 95.75 96 LYS A N 1
ATOM 781 C CA . LYS A 1 96 ? 13.623 7.567 30.091 1.00 95.75 96 LYS A CA 1
ATOM 782 C C . LYS A 1 96 ? 13.368 8.291 28.756 1.00 95.75 96 LYS A C 1
ATOM 784 O O . LYS A 1 96 ? 12.204 8.535 28.422 1.00 95.75 96 LYS A O 1
ATOM 789 N N . PRO A 1 97 ? 14.421 8.609 27.979 1.00 94.75 97 PRO A N 1
ATOM 790 C CA . PRO A 1 97 ? 14.269 9.062 26.600 1.00 94.75 97 PRO A CA 1
ATOM 791 C C . PRO A 1 97 ? 13.436 8.075 25.778 1.00 94.75 97 PRO A C 1
ATOM 793 O O . PRO A 1 97 ? 13.496 6.862 25.988 1.00 94.75 97 PRO A O 1
ATOM 796 N N . VAL A 1 98 ? 12.643 8.601 24.850 1.00 95.31 98 VAL A N 1
ATOM 797 C CA . VAL A 1 98 ? 11.802 7.809 23.955 1.00 95.31 98 VAL A CA 1
ATOM 798 C C . VAL A 1 98 ? 11.788 8.470 22.583 1.00 95.31 98 VAL A C 1
ATOM 800 O O . VAL A 1 98 ? 11.610 9.680 22.477 1.00 95.31 98 VAL A O 1
ATOM 803 N N . SER A 1 99 ? 12.003 7.678 21.534 1.00 95.38 99 SER A N 1
ATOM 804 C CA . SER A 1 99 ? 11.839 8.140 20.156 1.00 95.38 99 SER A CA 1
ATOM 805 C C . SER A 1 99 ? 10.351 8.200 19.830 1.00 95.38 99 SER A C 1
ATOM 807 O O . SER A 1 99 ? 9.651 7.212 20.049 1.00 95.38 99 SER A O 1
ATOM 809 N N . LEU A 1 100 ? 9.871 9.341 19.341 1.00 94.50 100 LEU A N 1
ATOM 810 C CA . LEU A 1 100 ? 8.473 9.556 18.971 1.00 94.50 100 LEU A CA 1
ATOM 811 C C . LEU A 1 100 ? 8.349 9.646 17.452 1.00 94.50 100 LEU A C 1
ATOM 813 O O . LEU A 1 100 ? 9.163 10.296 16.797 1.00 94.50 100 LEU A O 1
ATOM 817 N N . ALA A 1 101 ? 7.312 9.023 16.910 1.00 91.94 101 ALA A N 1
ATOM 818 C CA . ALA A 1 101 ? 6.902 9.196 15.529 1.00 91.94 101 ALA A CA 1
ATOM 819 C C . ALA A 1 101 ? 5.717 10.166 15.434 1.00 91.94 101 ALA A C 1
ATOM 821 O O . ALA A 1 101 ? 4.787 10.122 16.237 1.00 91.94 101 ALA A O 1
ATOM 822 N N . ALA A 1 102 ? 5.743 11.017 14.416 1.00 90.44 102 ALA A N 1
ATOM 823 C CA . ALA A 1 102 ? 4.638 11.899 14.067 1.00 90.44 102 ALA A CA 1
ATOM 824 C C . ALA A 1 102 ? 4.084 11.522 12.690 1.00 90.44 102 ALA A C 1
ATOM 826 O O . ALA A 1 102 ? 4.783 10.931 11.860 1.00 90.44 102 ALA A O 1
ATOM 827 N N . ARG A 1 103 ? 2.832 11.905 12.441 1.00 88.00 103 ARG A N 1
ATOM 828 C CA . ARG A 1 103 ? 2.090 11.719 11.192 1.00 88.00 103 ARG A CA 1
ATOM 829 C C . ARG A 1 103 ? 2.003 10.249 10.784 1.00 88.00 103 ARG A C 1
ATOM 831 O O . ARG A 1 103 ? 2.031 9.920 9.592 1.00 88.00 103 ARG A O 1
ATOM 838 N N . LEU A 1 104 ? 1.881 9.361 11.772 1.00 90.31 104 LEU A N 1
ATOM 839 C CA . LEU A 1 104 ? 1.591 7.959 11.513 1.00 90.31 104 LEU A CA 1
ATOM 840 C C . LEU A 1 104 ? 0.225 7.879 10.843 1.00 90.31 104 LEU A C 1
ATOM 842 O O . LEU A 1 104 ? -0.721 8.572 11.215 1.00 90.31 104 LEU A O 1
ATOM 846 N N . SER A 1 105 ? 0.141 7.079 9.789 1.00 89.62 105 SER A N 1
ATOM 847 C CA . SER A 1 105 ? -1.074 6.976 8.998 1.00 89.62 105 SER A CA 1
ATOM 848 C C . SER A 1 105 ? -1.209 5.604 8.373 1.00 89.62 105 SER A C 1
ATOM 850 O O . SER A 1 105 ? -0.225 4.996 7.938 1.00 89.62 105 SER A O 1
ATOM 852 N N . LYS A 1 106 ? -2.451 5.141 8.299 1.00 92.50 106 LYS A N 1
ATOM 853 C CA . LYS A 1 106 ? -2.827 3.967 7.526 1.00 92.50 106 LYS A CA 1
ATOM 854 C C . LYS A 1 106 ? -4.203 4.123 6.917 1.00 92.50 106 LYS A C 1
ATOM 856 O O . LYS A 1 106 ? -5.061 4.813 7.461 1.00 92.50 106 LYS A O 1
ATOM 861 N N . THR A 1 107 ? -4.398 3.422 5.819 1.00 95.25 107 THR A N 1
ATOM 862 C CA . THR A 1 107 ? -5.689 3.203 5.192 1.00 95.25 107 THR A CA 1
ATOM 863 C C . THR A 1 107 ? -6.173 1.817 5.601 1.00 95.25 107 THR A C 1
ATOM 865 O O . THR A 1 107 ? -5.541 0.804 5.295 1.00 95.25 107 THR A O 1
ATOM 868 N N . LEU A 1 108 ? -7.283 1.766 6.327 1.00 96.62 108 LEU A N 1
ATOM 869 C CA . LEU A 1 108 ? -8.001 0.538 6.634 1.00 96.62 108 LEU A CA 1
ATOM 870 C C . LEU A 1 108 ? -8.815 0.142 5.409 1.00 96.62 108 LEU A C 1
ATOM 872 O O . LEU A 1 108 ? -9.598 0.944 4.904 1.00 96.62 108 LEU A O 1
ATOM 876 N N . VAL A 1 109 ? -8.651 -1.095 4.951 1.00 97.19 109 VAL A N 1
ATOM 877 C CA . VAL A 1 109 ? -9.507 -1.692 3.926 1.00 97.19 109 VAL A CA 1
ATOM 878 C C . VAL A 1 109 ? -10.590 -2.487 4.636 1.00 97.19 109 VAL A C 1
ATOM 880 O O . VAL A 1 109 ? -10.288 -3.434 5.365 1.00 97.19 109 VAL A O 1
ATOM 883 N N . ILE A 1 110 ? -11.844 -2.104 4.435 1.00 97.88 110 ILE A N 1
ATOM 884 C CA . ILE A 1 110 ? -12.998 -2.626 5.162 1.00 97.88 110 ILE A CA 1
ATOM 885 C C . ILE A 1 110 ? -13.919 -3.334 4.171 1.00 97.88 110 ILE A C 1
ATOM 887 O O . ILE A 1 110 ? -14.382 -2.735 3.208 1.00 97.88 110 ILE A O 1
ATOM 891 N N . ASP A 1 111 ? -14.214 -4.607 4.414 1.00 96.38 111 ASP A N 1
ATOM 892 C CA . ASP A 1 111 ? -15.278 -5.323 3.709 1.00 96.38 111 ASP A CA 1
ATOM 893 C C . ASP A 1 111 ? -16.622 -4.893 4.306 1.00 96.38 111 ASP A C 1
ATOM 895 O O . ASP A 1 111 ? -16.964 -5.312 5.415 1.00 96.38 111 ASP A O 1
ATOM 899 N N . ALA A 1 112 ? -17.368 -4.044 3.592 1.00 93.88 112 ALA A N 1
ATOM 900 C CA . ALA A 1 112 ? -18.618 -3.461 4.081 1.00 93.88 112 ALA A CA 1
ATOM 901 C C . ALA A 1 112 ? -19.691 -4.528 4.327 1.00 93.88 112 ALA A C 1
ATOM 903 O O . ALA A 1 112 ? -20.424 -4.463 5.312 1.00 93.88 112 ALA A O 1
ATOM 904 N N . LYS A 1 113 ? -19.722 -5.583 3.500 1.00 93.69 113 LYS A N 1
ATOM 905 C CA . LYS A 1 113 ? -20.667 -6.696 3.663 1.00 93.69 113 LYS A CA 1
ATOM 906 C C . LYS A 1 113 ? -20.415 -7.455 4.964 1.00 93.69 113 LYS A C 1
ATOM 908 O O . LYS A 1 113 ? -21.356 -7.869 5.633 1.00 93.69 113 LYS A O 1
ATOM 913 N N . ARG A 1 114 ? -19.144 -7.672 5.311 1.00 94.50 114 ARG A N 1
ATOM 914 C CA . ARG A 1 114 ? -18.747 -8.414 6.522 1.00 94.50 114 ARG A CA 1
ATOM 915 C C . ARG A 1 114 ? -18.527 -7.522 7.739 1.00 94.50 114 ARG A C 1
ATOM 917 O O . ARG A 1 114 ? -18.336 -8.064 8.824 1.00 94.50 114 ARG A O 1
ATOM 924 N N . LYS A 1 115 ? -18.509 -6.199 7.556 1.00 93.81 115 LYS A N 1
ATOM 925 C CA . LYS A 1 115 ? -18.142 -5.190 8.560 1.00 93.81 115 LYS A CA 1
ATOM 926 C C . LYS A 1 115 ? -16.810 -5.514 9.249 1.00 93.81 115 LYS A C 1
ATOM 928 O O . LYS A 1 115 ? -16.696 -5.468 10.471 1.00 93.81 115 LYS A O 1
ATOM 933 N N . LYS A 1 116 ? -15.801 -5.909 8.461 1.00 95.81 116 LYS A N 1
ATOM 934 C CA . LYS A 1 116 ? -14.482 -6.338 8.962 1.00 95.81 116 LYS A CA 1
ATOM 935 C C . LYS A 1 116 ? -13.346 -5.661 8.211 1.00 95.81 116 LYS A C 1
ATOM 937 O O . LYS A 1 116 ? -13.393 -5.545 6.988 1.00 95.81 116 LYS A O 1
ATOM 942 N N . ILE A 1 117 ? -12.298 -5.296 8.946 1.00 97.12 117 ILE A N 1
ATOM 943 C CA . ILE A 1 117 ? -11.018 -4.886 8.366 1.00 97.12 117 ILE A CA 1
ATOM 944 C C . ILE A 1 117 ? -10.384 -6.119 7.715 1.00 97.12 117 ILE A C 1
ATOM 946 O O . ILE A 1 117 ? -10.241 -7.162 8.353 1.00 97.12 117 ILE A O 1
ATOM 950 N N . VAL A 1 118 ? -10.042 -6.013 6.433 1.00 96.12 118 VAL A N 1
ATOM 951 C CA . VAL A 1 118 ? -9.394 -7.080 5.653 1.00 96.12 118 VAL A CA 1
ATOM 952 C C . VAL A 1 118 ? -7.927 -6.789 5.355 1.00 96.12 118 VAL A C 1
ATOM 954 O O . VAL A 1 118 ? -7.193 -7.716 5.027 1.00 96.12 118 VAL A O 1
ATOM 957 N N . ALA A 1 119 ? -7.499 -5.530 5.468 1.00 96.00 119 ALA A N 1
ATOM 958 C CA . ALA A 1 119 ? -6.097 -5.137 5.405 1.00 96.00 119 ALA A CA 1
ATOM 959 C C . ALA A 1 119 ? -5.868 -3.778 6.072 1.00 96.00 119 ALA A C 1
ATOM 961 O O . ALA A 1 119 ? -6.754 -2.923 6.099 1.00 96.00 119 ALA A O 1
ATOM 962 N N . GLU A 1 120 ? -4.642 -3.574 6.544 1.00 95.31 120 GLU A N 1
ATOM 963 C CA . GLU A 1 120 ? -4.132 -2.288 7.011 1.00 95.31 120 GLU A CA 1
ATOM 964 C C . GLU A 1 120 ? -2.970 -1.874 6.107 1.00 95.31 120 GLU A C 1
ATOM 966 O O . GLU A 1 120 ? -1.962 -2.576 6.021 1.00 95.31 120 GLU A O 1
ATOM 971 N N . LEU A 1 121 ? -3.118 -0.750 5.408 1.00 93.88 121 LEU A N 1
ATOM 972 C CA . LEU A 1 121 ? -2.134 -0.247 4.453 1.00 93.88 121 LEU A CA 1
ATOM 973 C C . LEU A 1 121 ? -1.456 0.986 5.042 1.00 93.88 121 LEU A C 1
ATOM 975 O O . LEU A 1 121 ? -2.086 2.034 5.164 1.00 93.88 121 LEU A O 1
ATOM 979 N N . TYR A 1 122 ? -0.190 0.888 5.438 1.00 87.62 122 TYR A N 1
ATOM 980 C CA . TYR A 1 122 ? 0.511 2.045 5.998 1.00 87.62 122 TYR A CA 1
ATOM 981 C C . TYR A 1 122 ? 0.830 3.057 4.897 1.00 87.62 122 TYR A C 1
ATOM 983 O O . TYR A 1 122 ? 1.287 2.684 3.819 1.00 87.62 122 TYR A O 1
ATOM 991 N N . GLY A 1 123 ? 0.667 4.353 5.180 1.00 76.06 123 GLY A N 1
ATOM 992 C CA . GLY A 1 123 ? 0.964 5.414 4.204 1.00 76.06 123 GLY A CA 1
ATOM 993 C C . GLY A 1 123 ? 2.436 5.449 3.758 1.00 76.06 123 GLY A C 1
ATOM 994 O O . GLY A 1 123 ? 2.764 5.953 2.677 1.00 76.06 123 GLY A O 1
ATOM 995 N N . TRP A 1 124 ? 3.329 4.869 4.567 1.00 76.38 124 TRP A N 1
ATOM 996 C CA . TRP A 1 124 ? 4.768 4.821 4.330 1.00 76.38 124 TRP A CA 1
ATOM 997 C C . TRP A 1 124 ? 5.341 3.452 4.700 1.00 76.38 124 TRP A C 1
ATOM 999 O O . TRP A 1 124 ? 4.983 2.881 5.727 1.00 76.38 124 TRP A O 1
ATOM 1009 N N . GLY A 1 125 ? 6.267 2.951 3.880 1.00 68.94 125 GLY A N 1
ATOM 1010 C CA . GLY A 1 125 ? 7.175 1.858 4.245 1.00 68.94 125 GLY A CA 1
ATOM 1011 C C . GLY A 1 125 ? 6.616 0.431 4.220 1.00 68.94 125 GLY A C 1
ATOM 1012 O O . GLY A 1 125 ? 7.421 -0.488 4.254 1.00 68.94 125 GLY A O 1
ATOM 1013 N N . ASN A 1 126 ? 5.298 0.225 4.123 1.00 74.50 126 ASN A N 1
ATOM 1014 C CA . ASN A 1 126 ? 4.694 -1.109 3.989 1.00 74.50 126 ASN A CA 1
ATOM 1015 C C . ASN A 1 126 ? 3.788 -1.167 2.752 1.00 74.50 126 ASN A C 1
ATOM 1017 O O . ASN A 1 126 ? 2.562 -1.100 2.849 1.00 74.50 126 ASN A O 1
ATOM 1021 N N . TYR A 1 127 ? 4.409 -1.261 1.577 1.00 86.94 127 TYR A N 1
ATOM 1022 C CA . TYR A 1 127 ? 3.694 -1.441 0.306 1.00 86.94 127 TYR A CA 1
ATOM 1023 C C . TYR A 1 127 ? 3.373 -2.920 0.043 1.00 86.94 127 TYR A C 1
ATOM 1025 O O . TYR A 1 127 ? 2.534 -3.256 -0.794 1.00 86.94 127 TYR A O 1
ATOM 1033 N N . GLU A 1 128 ? 4.016 -3.811 0.792 1.00 88.62 128 GLU A N 1
ATOM 1034 C CA . GLU A 1 128 ? 3.870 -5.257 0.750 1.00 88.62 128 GLU A CA 1
ATOM 1035 C C . GLU A 1 128 ? 2.474 -5.689 1.199 1.00 88.62 128 GLU A C 1
ATOM 1037 O O . GLU A 1 128 ? 1.922 -6.621 0.619 1.00 88.62 128 GLU A O 1
ATOM 1042 N N . ALA A 1 129 ? 1.860 -4.997 2.168 1.00 92.50 129 ALA A N 1
ATOM 1043 C CA . ALA A 1 129 ? 0.496 -5.289 2.614 1.00 92.50 129 ALA A CA 1
ATOM 1044 C C . ALA A 1 129 ? -0.528 -5.196 1.469 1.00 92.50 129 ALA A C 1
ATOM 1046 O O . ALA A 1 129 ? -1.403 -6.056 1.346 1.00 92.50 129 ALA A O 1
ATOM 1047 N N . PHE A 1 130 ? -0.389 -4.205 0.584 1.00 94.56 130 PHE A N 1
ATOM 1048 C CA . PHE A 1 130 ? -1.233 -4.096 -0.607 1.00 94.56 130 PHE A CA 1
ATOM 1049 C C . PHE A 1 130 ? -0.938 -5.202 -1.613 1.00 94.56 130 PHE A C 1
ATOM 1051 O O . PHE A 1 130 ? -1.861 -5.837 -2.121 1.00 94.56 130 PHE A O 1
ATOM 1058 N N . GLY A 1 131 ? 0.346 -5.481 -1.843 1.00 94.75 131 GLY A N 1
ATOM 1059 C CA . GLY A 1 131 ? 0.789 -6.603 -2.662 1.00 94.75 131 GLY A CA 1
ATOM 1060 C C . GLY A 1 131 ? 0.219 -7.947 -2.205 1.00 94.75 131 GLY A C 1
ATOM 1061 O O . GLY A 1 131 ? -0.262 -8.736 -3.015 1.00 94.75 131 GLY A O 1
ATOM 1062 N N . LYS A 1 132 ? 0.201 -8.191 -0.894 1.00 95.50 132 LYS A N 1
ATOM 1063 C CA . LYS A 1 132 ? -0.400 -9.385 -0.304 1.00 95.50 132 LYS A CA 1
ATOM 1064 C C . LYS A 1 132 ? -1.913 -9.405 -0.518 1.00 95.50 132 LYS A C 1
ATOM 1066 O O . LYS A 1 132 ? -2.451 -10.419 -0.950 1.00 95.50 132 LYS A O 1
ATOM 1071 N N . LEU A 1 133 ? -2.587 -8.283 -0.265 1.00 95.44 133 LEU A N 1
ATOM 1072 C CA . LEU A 1 133 ? -4.037 -8.156 -0.408 1.00 95.44 133 LEU A CA 1
ATOM 1073 C C . LEU A 1 133 ? -4.514 -8.533 -1.817 1.00 95.44 133 LEU A C 1
ATOM 1075 O O . LEU A 1 133 ? -5.436 -9.334 -1.968 1.00 95.44 133 LEU A O 1
ATOM 1079 N N . ILE A 1 134 ? -3.885 -7.988 -2.857 1.00 95.62 134 ILE A N 1
ATOM 1080 C CA . ILE A 1 134 ? -4.274 -8.254 -4.251 1.00 95.62 134 ILE A CA 1
ATOM 1081 C C . ILE A 1 134 ? -3.926 -9.683 -4.701 1.00 95.62 134 ILE A C 1
ATOM 1083 O O . ILE A 1 134 ? -4.695 -10.276 -5.463 1.00 95.62 134 ILE A O 1
ATOM 1087 N N . VAL A 1 135 ? -2.833 -10.268 -4.193 1.00 96.25 135 VAL A N 1
ATOM 1088 C CA . VAL A 1 135 ? -2.468 -11.676 -4.438 1.00 96.25 135 VAL A CA 1
ATOM 1089 C C . VAL A 1 135 ? -3.471 -12.621 -3.770 1.00 96.25 135 VAL A C 1
ATOM 1091 O O . VAL A 1 135 ? -4.026 -13.493 -4.439 1.00 96.25 135 VAL A O 1
ATOM 1094 N N . ASP A 1 136 ? -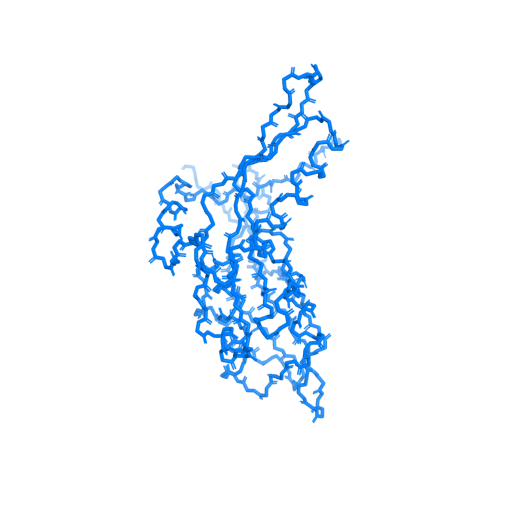3.798 -12.403 -2.493 1.00 96.31 136 ASP A N 1
ATOM 1095 C CA . ASP A 1 136 ? -4.782 -13.205 -1.750 1.00 96.31 136 ASP A CA 1
ATOM 1096 C C . ASP A 1 136 ? -6.166 -13.161 -2.422 1.00 96.31 136 ASP A C 1
ATOM 1098 O O . ASP A 1 136 ? -6.901 -14.152 -2.445 1.00 96.31 136 ASP A O 1
ATOM 1102 N N . ARG A 1 137 ? -6.526 -12.014 -3.015 1.00 96.00 137 ARG A N 1
ATOM 1103 C CA . ARG A 1 137 ? -7.770 -11.845 -3.782 1.00 96.00 137 ARG A CA 1
ATOM 1104 C C . ARG A 1 137 ? -7.686 -12.290 -5.235 1.00 96.00 137 ARG A C 1
ATOM 1106 O O . ARG A 1 137 ? -8.691 -12.199 -5.938 1.00 96.00 137 ARG A O 1
ATOM 1113 N N . ARG A 1 138 ? -6.545 -12.825 -5.676 1.00 95.69 138 ARG A N 1
ATOM 1114 C CA . ARG A 1 138 ? -6.341 -13.362 -7.028 1.00 95.69 138 ARG A CA 1
ATOM 1115 C C . ARG A 1 138 ? -6.706 -12.346 -8.117 1.00 95.69 138 ARG A C 1
ATOM 1117 O O . ARG A 1 138 ? -7.300 -12.718 -9.134 1.00 95.69 138 ARG A O 1
ATOM 1124 N N . VAL A 1 139 ? -6.367 -11.074 -7.890 1.00 97.12 139 VAL A N 1
ATOM 1125 C CA . VAL A 1 139 ? -6.529 -9.997 -8.878 1.00 97.12 139 VAL A CA 1
ATOM 1126 C C . VAL A 1 139 ? -5.833 -10.400 -10.176 1.00 97.12 139 VAL A C 1
ATOM 1128 O O . VAL A 1 139 ? -4.783 -11.040 -10.144 1.00 97.12 139 VAL A O 1
ATOM 1131 N N . LYS A 1 140 ? -6.428 -10.062 -11.323 1.00 97.69 140 LYS A N 1
ATOM 1132 C CA . LYS A 1 140 ? -5.883 -10.394 -12.644 1.00 97.69 140 LYS A CA 1
ATOM 1133 C C . LYS A 1 140 ? -5.326 -9.156 -13.340 1.00 97.69 140 LYS A C 1
ATOM 1135 O O . LYS A 1 140 ? -5.961 -8.106 -13.294 1.00 97.69 140 LYS A O 1
ATOM 1140 N N . ILE A 1 141 ? -4.191 -9.315 -14.020 1.00 97.56 141 ILE A N 1
ATOM 1141 C CA . ILE A 1 141 ? -3.616 -8.312 -14.924 1.00 97.56 141 ILE A CA 1
ATOM 1142 C C . ILE A 1 141 ? -3.351 -8.974 -16.277 1.00 97.56 141 ILE A C 1
ATOM 1144 O O . ILE A 1 141 ? -2.362 -9.679 -16.459 1.00 97.56 141 ILE A O 1
ATOM 1148 N N . LYS A 1 142 ? -4.268 -8.763 -17.217 1.00 95.81 142 LYS A N 1
ATOM 1149 C CA . LYS A 1 142 ? -4.221 -9.279 -18.591 1.00 95.81 142 LYS A CA 1
ATOM 1150 C C . LYS A 1 142 ? -3.642 -8.271 -19.576 1.00 95.81 142 LYS A C 1
ATOM 1152 O O . LYS A 1 142 ? -3.089 -8.653 -20.599 1.00 95.81 142 LYS A O 1
ATOM 1157 N N . ASP A 1 143 ? -3.806 -6.990 -19.274 1.00 97.12 143 ASP A N 1
ATOM 1158 C CA . ASP A 1 143 ? -3.508 -5.889 -20.176 1.00 97.12 143 ASP A CA 1
ATOM 1159 C C . ASP A 1 143 ? -3.057 -4.640 -19.404 1.00 97.12 143 ASP A C 1
ATOM 1161 O O . ASP A 1 143 ? -3.101 -4.572 -18.169 1.00 97.12 143 ASP A O 1
ATOM 1165 N N . ALA A 1 144 ? -2.633 -3.624 -20.157 1.00 96.75 144 ALA A N 1
ATOM 1166 C CA . ALA A 1 144 ? -2.136 -2.374 -19.599 1.00 96.75 144 ALA A CA 1
ATOM 1167 C C . ALA A 1 144 ? -3.217 -1.587 -18.838 1.00 96.75 144 ALA A C 1
ATOM 1169 O O . ALA A 1 144 ? -2.891 -0.854 -17.903 1.00 96.75 144 ALA A O 1
ATOM 1170 N N . LYS A 1 145 ? -4.502 -1.746 -19.188 1.00 96.94 145 LYS A N 1
ATOM 1171 C CA . LYS A 1 145 ? -5.620 -1.076 -18.507 1.00 96.94 145 LYS A CA 1
ATOM 1172 C C . LYS A 1 145 ? -5.810 -1.646 -17.103 1.00 96.94 145 LYS A C 1
ATOM 1174 O O . LYS A 1 145 ? -5.995 -0.882 -16.159 1.00 96.94 145 LYS A O 1
ATOM 1179 N N . GLN A 1 146 ? -5.717 -2.963 -16.943 1.00 97.69 146 GLN A N 1
ATOM 1180 C CA . GLN A 1 146 ? -5.757 -3.618 -15.636 1.00 97.69 146 GLN A CA 1
ATOM 1181 C C . GLN A 1 146 ? -4.505 -3.311 -14.812 1.00 97.69 146 GLN A C 1
ATOM 1183 O O . GLN A 1 146 ? -4.622 -3.003 -13.630 1.00 97.69 146 GLN A O 1
ATOM 1188 N N . ALA A 1 147 ? -3.324 -3.308 -15.435 1.00 97.50 147 ALA A N 1
ATOM 1189 C CA . ALA A 1 147 ? -2.084 -2.914 -14.767 1.00 97.50 147 ALA A CA 1
ATOM 1190 C C . ALA A 1 147 ? -2.172 -1.473 -14.231 1.00 97.50 147 ALA A C 1
ATOM 1192 O O . ALA A 1 147 ? -1.831 -1.206 -13.076 1.00 97.50 147 ALA A O 1
ATOM 1193 N N . ARG A 1 148 ? -2.713 -0.558 -15.048 1.00 97.25 148 ARG A N 1
ATOM 1194 C CA . ARG A 1 148 ? -3.014 0.822 -14.658 1.00 97.25 148 ARG A CA 1
ATOM 1195 C C . ARG A 1 148 ? -4.008 0.882 -13.513 1.00 97.25 148 ARG A C 1
ATOM 1197 O O . ARG A 1 148 ? -3.744 1.595 -12.559 1.00 97.25 148 ARG A O 1
ATOM 1204 N N . LEU A 1 149 ? -5.104 0.128 -13.579 1.00 97.12 149 LEU A N 1
ATOM 1205 C CA . LEU A 1 149 ? -6.111 0.101 -12.520 1.00 97.12 149 LEU A CA 1
ATOM 1206 C C . LEU A 1 149 ? -5.500 -0.293 -11.168 1.00 97.12 149 LEU A C 1
ATOM 1208 O O . LEU A 1 149 ? -5.726 0.396 -10.177 1.00 97.12 149 LEU A O 1
ATOM 1212 N N . VAL A 1 150 ? -4.683 -1.352 -11.139 1.00 97.19 150 VAL A N 1
ATOM 1213 C CA . VAL A 1 150 ? -3.998 -1.802 -9.918 1.00 97.19 150 VAL A CA 1
ATOM 1214 C C . VAL A 1 150 ? -3.039 -0.730 -9.397 1.00 97.19 150 VAL A C 1
ATOM 1216 O O . VAL A 1 150 ? -3.027 -0.450 -8.199 1.00 97.19 150 VAL A O 1
ATOM 1219 N N . TRP A 1 151 ? -2.253 -0.106 -10.280 1.00 97.00 151 TRP A N 1
ATOM 1220 C CA . TRP A 1 151 ? -1.330 0.961 -9.887 1.00 97.00 151 TRP A CA 1
ATOM 1221 C C . TRP A 1 151 ? -2.059 2.206 -9.366 1.00 97.00 151 TRP A C 1
ATOM 1223 O O . TRP A 1 151 ? -1.674 2.761 -8.341 1.00 97.00 151 TRP A O 1
ATOM 1233 N N . THR A 1 152 ? -3.147 2.619 -10.017 1.00 95.81 152 THR A N 1
ATOM 1234 C CA . THR A 1 152 ? -3.972 3.741 -9.562 1.00 95.81 152 THR A CA 1
ATOM 1235 C C . THR A 1 152 ? -4.591 3.444 -8.198 1.00 95.81 152 THR A C 1
ATOM 1237 O O . THR A 1 152 ? -4.488 4.285 -7.313 1.00 95.81 152 THR A O 1
ATOM 1240 N N . ALA A 1 153 ? -5.137 2.242 -7.980 1.00 95.56 153 ALA A N 1
ATOM 1241 C CA . ALA A 1 153 ? -5.655 1.837 -6.671 1.00 95.56 153 ALA A CA 1
ATOM 1242 C C . ALA A 1 153 ? -4.558 1.865 -5.593 1.00 95.56 153 ALA A C 1
ATOM 1244 O O . ALA A 1 153 ? -4.775 2.375 -4.495 1.00 95.56 153 ALA A O 1
ATOM 1245 N N . PHE A 1 154 ? -3.353 1.380 -5.909 1.00 95.06 154 PHE A N 1
ATOM 1246 C CA . PHE A 1 154 ? -2.203 1.492 -5.012 1.00 95.06 154 PHE A CA 1
ATOM 1247 C C . PHE A 1 154 ? -1.902 2.956 -4.660 1.00 95.06 154 PHE A C 1
ATOM 1249 O O . PHE A 1 154 ? -1.765 3.283 -3.478 1.00 95.06 154 PHE A O 1
ATOM 1256 N N . CYS A 1 155 ? -1.825 3.836 -5.662 1.00 92.06 155 CYS A N 1
ATOM 1257 C CA . CYS A 1 155 ? -1.549 5.255 -5.467 1.00 92.06 155 CYS A CA 1
ATOM 1258 C C . CYS A 1 155 ? -2.635 5.958 -4.652 1.00 92.06 155 CYS A C 1
ATOM 1260 O O . CYS A 1 155 ? -2.291 6.687 -3.732 1.00 92.06 155 CYS A O 1
ATOM 1262 N N . GLU A 1 156 ? -3.915 5.735 -4.944 1.00 91.31 156 GLU A N 1
ATOM 1263 C CA . GLU A 1 156 ? -5.035 6.347 -4.220 1.00 91.31 156 GLU A CA 1
ATOM 1264 C C . GLU A 1 156 ? -5.035 5.907 -2.746 1.00 91.31 156 GLU A C 1
ATOM 1266 O O . GLU A 1 156 ? -5.035 6.747 -1.845 1.00 91.31 156 GLU A O 1
ATOM 1271 N N . LEU A 1 157 ? -4.904 4.601 -2.475 1.00 91.88 157 LEU A N 1
ATOM 1272 C CA . LEU A 1 157 ? -4.945 4.069 -1.107 1.00 91.88 157 LEU A CA 1
ATOM 1273 C C . LEU A 1 157 ? -3.715 4.433 -0.260 1.00 91.88 157 LEU A C 1
ATOM 1275 O O . LEU A 1 157 ? -3.847 4.593 0.954 1.00 91.88 157 LEU A O 1
ATOM 1279 N N . HIS A 1 158 ? -2.534 4.592 -0.869 1.00 89.00 158 HIS A N 1
ATOM 1280 C CA . HIS A 1 158 ? -1.311 5.049 -0.180 1.00 89.00 158 HIS A CA 1
ATOM 1281 C C . HIS A 1 158 ? -1.051 6.548 -0.347 1.00 89.00 158 HIS A C 1
ATOM 1283 O O . HIS A 1 158 ? -0.021 7.046 0.114 1.00 89.00 158 HIS A O 1
ATOM 1289 N N . ARG A 1 159 ? -1.955 7.263 -1.027 1.00 81.94 159 ARG A N 1
ATOM 1290 C CA . ARG A 1 159 ? -1.881 8.703 -1.305 1.00 81.94 159 ARG A CA 1
ATOM 1291 C C . ARG A 1 159 ? -0.562 9.106 -1.966 1.00 81.94 159 ARG A C 1
ATOM 1293 O O . ARG A 1 159 ? 0.111 10.047 -1.549 1.00 81.94 159 ARG A O 1
ATOM 1300 N N . LYS A 1 160 ? -0.167 8.344 -2.985 1.00 80.06 160 LYS A N 1
ATOM 1301 C CA . LYS A 1 160 ? 0.993 8.623 -3.834 1.00 80.06 160 LYS A CA 1
ATOM 1302 C C . LYS A 1 160 ? 0.570 9.441 -5.045 1.00 80.06 160 LYS A C 1
ATOM 1304 O O . LYS A 1 160 ? -0.412 9.130 -5.709 1.00 80.06 160 LYS A O 1
ATOM 1309 N N . PHE A 1 161 ? 1.380 10.434 -5.384 1.00 70.94 161 PHE A N 1
ATOM 1310 C CA . PHE A 1 161 ? 1.106 11.398 -6.451 1.00 70.94 161 PHE A CA 1
ATOM 1311 C C . PHE A 1 161 ? 1.593 10.960 -7.833 1.00 70.94 161 PHE A C 1
ATOM 1313 O O . PHE A 1 161 ? 2.034 11.778 -8.634 1.00 70.94 161 PHE A O 1
ATOM 1320 N N . SER A 1 162 ? 1.556 9.663 -8.123 1.00 85.12 162 SER A N 1
ATOM 1321 C CA . SER A 1 162 ? 2.079 9.132 -9.383 1.00 85.12 162 SER A CA 1
ATOM 1322 C C . SER A 1 162 ? 1.160 8.121 -10.086 1.00 85.12 162 SER A C 1
ATOM 1324 O O . SER A 1 162 ? 1.666 7.162 -10.677 1.00 85.12 162 SER A O 1
ATOM 1326 N N . PRO A 1 163 ? -0.179 8.318 -10.120 1.00 83.81 163 PRO A N 1
ATOM 1327 C CA . PRO A 1 163 ? -1.087 7.383 -10.795 1.00 83.81 163 PRO A CA 1
ATOM 1328 C C . PRO A 1 163 ? -0.819 7.278 -12.305 1.00 83.81 163 PRO A C 1
ATOM 1330 O O . PRO A 1 163 ? -1.154 6.267 -12.922 1.00 83.81 163 PRO A O 1
ATOM 1333 N N . THR A 1 164 ? -0.182 8.291 -12.900 1.00 88.88 164 THR A N 1
ATOM 1334 C CA . THR A 1 164 ? 0.188 8.372 -14.321 1.00 88.88 164 THR A CA 1
ATOM 1335 C C . THR A 1 164 ? 1.594 7.858 -14.629 1.00 88.88 164 THR A C 1
ATOM 1337 O O . THR A 1 164 ? 1.970 7.819 -15.798 1.00 88.88 164 THR A O 1
ATOM 1340 N N . ALA A 1 165 ? 2.366 7.422 -13.623 1.00 92.81 165 ALA A N 1
ATOM 1341 C CA . ALA A 1 165 ? 3.724 6.918 -13.831 1.00 92.81 165 ALA A CA 1
ATOM 1342 C C . ALA A 1 165 ? 3.765 5.777 -14.858 1.00 92.81 165 ALA A C 1
ATOM 1344 O O . ALA A 1 165 ? 2.775 5.064 -15.069 1.00 92.81 165 ALA A O 1
ATOM 1345 N N . LYS A 1 166 ? 4.906 5.605 -15.528 1.00 96.25 166 LYS A N 1
ATOM 1346 C CA . LYS A 1 166 ? 5.027 4.645 -16.627 1.00 96.25 166 LYS A CA 1
ATOM 1347 C C . LYS A 1 166 ? 4.727 3.222 -16.135 1.00 96.25 166 LYS A C 1
ATOM 1349 O O . LYS A 1 166 ? 5.087 2.833 -15.024 1.00 96.25 166 LYS A O 1
ATOM 1354 N N . ILE A 1 167 ? 4.029 2.465 -16.975 1.00 96.69 167 ILE A N 1
ATOM 1355 C CA . ILE A 1 167 ? 3.746 1.042 -16.787 1.00 96.69 167 ILE A CA 1
ATOM 1356 C C . ILE A 1 167 ? 4.245 0.320 -18.028 1.00 96.69 167 ILE A C 1
ATOM 1358 O O . ILE A 1 167 ? 4.060 0.812 -19.140 1.00 96.69 167 ILE A O 1
ATOM 1362 N N . GLU A 1 168 ? 4.868 -0.832 -17.835 1.00 97.56 168 GLU A N 1
ATOM 1363 C CA . GLU A 1 168 ? 5.471 -1.607 -18.909 1.00 97.56 168 GLU A CA 1
ATOM 1364 C C . GLU A 1 168 ? 5.226 -3.097 -18.686 1.00 97.56 168 GLU A C 1
ATOM 1366 O O . GLU A 1 168 ? 5.314 -3.587 -17.558 1.00 97.56 168 GLU A O 1
ATOM 1371 N N . ARG A 1 169 ? 4.920 -3.822 -19.762 1.00 97.56 169 ARG A N 1
ATOM 1372 C CA . ARG A 1 169 ? 4.922 -5.283 -19.754 1.00 97.56 169 ARG A CA 1
ATOM 1373 C C . ARG A 1 169 ? 6.330 -5.739 -20.120 1.00 97.56 169 ARG A C 1
ATOM 1375 O O . ARG A 1 169 ? 6.746 -5.539 -21.254 1.00 97.56 169 ARG A O 1
ATOM 1382 N N . ALA A 1 170 ? 7.054 -6.302 -19.157 1.00 97.31 170 ALA A N 1
ATOM 1383 C CA . ALA A 1 170 ? 8.443 -6.721 -19.350 1.00 97.31 170 ALA A CA 1
ATOM 1384 C C . ALA A 1 170 ? 8.551 -8.115 -19.990 1.00 97.31 170 ALA A C 1
ATOM 1386 O O . ALA A 1 170 ? 9.542 -8.419 -20.646 1.00 97.31 170 ALA A O 1
ATOM 1387 N N . SER A 1 171 ? 7.534 -8.960 -19.808 1.00 96.69 171 SER A N 1
ATOM 1388 C CA . SER A 1 171 ? 7.427 -10.284 -20.428 1.00 96.69 171 SER A CA 1
ATOM 1389 C C . SER A 1 171 ? 5.967 -10.753 -20.448 1.00 96.69 171 SER A C 1
ATOM 1391 O O . SER A 1 171 ? 5.058 -10.055 -19.984 1.00 96.69 171 SER A O 1
ATOM 1393 N N . ASP A 1 172 ? 5.717 -11.975 -20.919 1.00 94.38 172 ASP A N 1
ATOM 1394 C CA . ASP A 1 172 ? 4.374 -12.556 -20.900 1.00 94.38 172 ASP A CA 1
ATOM 1395 C C . ASP A 1 172 ? 3.759 -12.649 -19.501 1.00 94.38 172 ASP A C 1
ATOM 1397 O O . ASP A 1 172 ? 2.537 -12.551 -19.367 1.00 94.38 172 ASP A O 1
ATOM 1401 N N . ASN A 1 173 ? 4.587 -12.781 -18.465 1.00 96.94 173 ASN A N 1
ATOM 1402 C CA . ASN A 1 173 ? 4.158 -12.960 -17.085 1.00 96.94 173 ASN A CA 1
ATOM 1403 C C . ASN A 1 173 ? 4.609 -11.838 -16.135 1.00 96.94 173 ASN A C 1
ATOM 1405 O O . ASN A 1 173 ? 4.252 -11.893 -14.958 1.00 96.94 173 ASN A O 1
ATOM 1409 N N . GLU A 1 174 ? 5.339 -10.824 -16.603 1.00 98.12 174 GLU A N 1
ATOM 1410 C CA . GLU A 1 174 ? 5.872 -9.742 -15.769 1.00 98.12 174 GLU A CA 1
ATOM 1411 C C . GLU A 1 174 ? 5.378 -8.355 -16.204 1.00 98.12 174 GLU A C 1
ATOM 1413 O O . GLU A 1 174 ? 5.454 -7.966 -17.372 1.00 98.12 174 GLU A O 1
ATOM 1418 N N . TRP A 1 175 ? 4.953 -7.572 -15.213 1.00 98.38 175 TRP A N 1
ATOM 1419 C CA . TRP A 1 175 ? 4.638 -6.154 -15.333 1.00 98.38 175 TRP A CA 1
ATOM 1420 C C . TRP A 1 175 ? 5.525 -5.320 -14.410 1.00 98.38 175 TRP A C 1
ATOM 1422 O O . TRP A 1 175 ? 5.786 -5.686 -13.261 1.00 98.38 175 TRP A O 1
ATOM 1432 N N . ARG A 1 176 ? 5.935 -4.152 -14.896 1.00 98.00 176 ARG A N 1
ATOM 1433 C CA . ARG A 1 176 ? 6.631 -3.112 -14.141 1.00 98.00 176 ARG A CA 1
ATOM 1434 C C . ARG A 1 176 ? 5.686 -1.929 -13.992 1.00 98.00 176 ARG A C 1
ATOM 1436 O O . ARG A 1 176 ? 5.308 -1.305 -14.983 1.00 98.00 176 ARG A O 1
ATOM 1443 N N . LEU A 1 177 ? 5.257 -1.653 -12.766 1.00 97.25 177 LEU A N 1
ATOM 1444 C CA . LEU A 1 177 ? 4.294 -0.598 -12.455 1.00 97.25 177 LEU A CA 1
ATOM 1445 C C . LEU A 1 177 ? 4.993 0.588 -11.796 1.00 97.25 177 LEU A C 1
ATOM 1447 O O . LEU A 1 177 ? 5.876 0.396 -10.961 1.00 97.25 177 LEU A O 1
ATOM 1451 N N . GLY A 1 178 ? 4.566 1.805 -12.124 1.00 95.50 178 GLY A N 1
ATOM 1452 C CA . GLY A 1 178 ? 5.036 2.996 -11.424 1.00 95.50 178 GLY A CA 1
ATOM 1453 C C . GLY A 1 178 ? 6.504 3.330 -11.666 1.00 95.50 178 GLY A C 1
ATOM 1454 O O . GLY A 1 178 ? 7.177 3.765 -10.737 1.00 95.50 178 GLY A O 1
ATOM 1455 N N . ILE A 1 179 ? 7.001 3.090 -12.881 1.00 96.38 179 ILE A N 1
ATOM 1456 C CA . ILE A 1 179 ? 8.410 3.281 -13.225 1.00 96.38 179 ILE A CA 1
ATOM 1457 C C . ILE A 1 179 ? 8.761 4.768 -13.129 1.00 96.38 179 ILE A C 1
ATOM 1459 O O . ILE A 1 179 ? 8.151 5.602 -13.806 1.00 96.38 179 ILE A O 1
ATOM 1463 N N . SER A 1 180 ? 9.761 5.084 -12.312 1.00 94.62 180 SER A N 1
ATOM 1464 C CA . SER A 1 180 ? 10.368 6.406 -12.204 1.00 94.62 180 SER A CA 1
ATOM 1465 C C . SER A 1 180 ? 11.886 6.288 -12.138 1.00 94.62 180 SER A C 1
ATOM 1467 O O . SER A 1 180 ? 12.418 5.402 -11.473 1.00 94.62 180 SER A O 1
ATOM 1469 N N . SER A 1 181 ? 12.588 7.185 -12.825 1.00 95.25 181 SER A N 1
ATOM 1470 C CA . SER A 1 181 ? 14.050 7.205 -12.857 1.00 95.25 181 SER A CA 1
ATOM 1471 C C . SER A 1 181 ? 14.562 8.583 -12.478 1.00 95.25 181 SER A C 1
ATOM 1473 O O . SER A 1 181 ? 14.007 9.590 -12.915 1.00 95.25 181 SER A O 1
ATOM 1475 N N . TYR A 1 182 ? 15.616 8.632 -11.672 1.00 94.12 182 TYR A N 1
ATOM 1476 C CA . TYR A 1 182 ? 16.296 9.874 -11.329 1.00 94.12 182 TYR A CA 1
ATOM 1477 C C . TYR A 1 182 ? 17.774 9.628 -11.059 1.00 94.12 182 TYR A C 1
ATOM 1479 O O . TYR A 1 182 ? 18.192 8.538 -10.665 1.00 94.12 182 TYR A O 1
ATOM 1487 N N . ASP A 1 183 ? 18.572 10.665 -11.263 1.00 96.06 183 ASP A N 1
ATOM 1488 C CA . ASP A 1 183 ? 19.988 10.628 -10.947 1.00 96.06 183 ASP A CA 1
ATOM 1489 C C . ASP A 1 183 ? 20.226 10.868 -9.455 1.00 96.06 183 ASP A C 1
ATOM 1491 O O . ASP A 1 183 ? 19.654 11.771 -8.845 1.00 96.06 183 ASP A O 1
ATOM 1495 N N . GLN A 1 184 ? 21.091 10.050 -8.863 1.00 95.06 184 GLN A N 1
ATOM 1496 C CA . GLN A 1 184 ? 21.464 10.109 -7.460 1.00 95.06 184 GLN A CA 1
ATOM 1497 C C . GLN A 1 184 ? 22.985 10.172 -7.329 1.00 95.06 184 GLN A C 1
ATOM 1499 O O . GLN A 1 184 ? 23.705 9.312 -7.838 1.00 95.06 184 GLN A O 1
ATOM 1504 N N . THR A 1 185 ? 23.475 11.155 -6.578 1.00 95.12 185 THR A N 1
ATOM 1505 C CA . THR A 1 185 ? 24.868 11.170 -6.124 1.00 95.12 185 THR A CA 1
ATOM 1506 C C . THR A 1 185 ? 25.075 10.066 -5.088 1.00 95.12 185 THR A C 1
ATOM 1508 O O . THR A 1 185 ? 24.410 10.056 -4.054 1.00 95.12 185 THR A O 1
ATOM 1511 N N . VAL A 1 186 ? 25.994 9.138 -5.357 1.00 94.25 186 VAL A N 1
ATOM 1512 C CA . VAL A 1 186 ? 26.323 8.014 -4.454 1.00 94.25 186 VAL A CA 1
ATOM 1513 C C . VAL A 1 186 ? 27.680 8.162 -3.781 1.00 94.25 186 VAL A C 1
ATOM 1515 O O . VAL A 1 186 ? 27.927 7.537 -2.756 1.00 94.25 186 VAL A O 1
ATOM 1518 N N . ALA A 1 187 ? 28.549 8.997 -4.343 1.00 92.75 187 ALA A N 1
ATOM 1519 C CA . ALA A 1 187 ? 29.816 9.380 -3.747 1.00 92.75 187 ALA A CA 1
ATOM 1520 C C . ALA A 1 187 ? 30.163 10.806 -4.176 1.00 92.75 187 ALA A C 1
ATOM 1522 O O . ALA A 1 187 ? 29.782 11.245 -5.264 1.00 92.75 187 ALA A O 1
ATOM 1523 N N . SER A 1 188 ? 30.888 11.527 -3.328 1.00 93.06 188 SER A N 1
ATOM 1524 C CA . SER A 1 188 ? 31.368 12.872 -3.633 1.00 93.06 188 SER A CA 1
ATOM 1525 C C . SER A 1 188 ? 32.786 13.054 -3.113 1.00 93.06 188 SER A C 1
ATOM 1527 O O . SER A 1 188 ? 33.135 12.549 -2.049 1.00 93.06 188 SER A O 1
ATOM 1529 N N . SER A 1 189 ? 33.582 13.800 -3.869 1.00 91.62 189 SER A N 1
ATOM 1530 C CA . SER A 1 189 ? 34.914 14.284 -3.506 1.00 91.62 189 SER A CA 1
ATOM 1531 C C . SER A 1 189 ? 34.959 15.809 -3.646 1.00 91.62 189 SER A C 1
ATOM 1533 O O . SER A 1 189 ? 33.947 16.436 -3.951 1.00 91.62 189 SER A O 1
ATOM 1535 N N . THR A 1 190 ? 36.130 16.416 -3.452 1.00 89.44 190 THR A N 1
ATOM 1536 C CA . THR A 1 190 ? 36.338 17.861 -3.646 1.00 89.44 190 THR A CA 1
ATOM 1537 C C . THR A 1 190 ? 36.378 18.299 -5.112 1.00 89.44 190 THR A C 1
ATOM 1539 O O . THR A 1 190 ? 36.302 19.499 -5.368 1.00 89.44 190 THR A O 1
ATOM 1542 N N . LYS A 1 191 ? 36.539 17.364 -6.061 1.00 91.44 191 LYS A N 1
ATOM 1543 C CA . LYS A 1 191 ? 36.696 17.654 -7.501 1.00 91.44 191 LYS A CA 1
ATOM 1544 C C . LYS A 1 191 ? 35.584 17.064 -8.369 1.00 91.44 191 LYS A C 1
ATOM 1546 O O . LYS A 1 191 ? 35.305 17.583 -9.442 1.00 91.44 191 LYS A O 1
ATOM 1551 N N . ALA A 1 192 ? 34.958 15.981 -7.918 1.00 93.56 192 ALA A N 1
ATOM 1552 C CA . ALA A 1 192 ? 33.947 15.265 -8.685 1.00 93.56 192 ALA A CA 1
ATOM 1553 C C . ALA A 1 192 ? 32.911 14.590 -7.783 1.00 93.56 192 ALA A C 1
ATOM 1555 O O . ALA A 1 192 ? 33.207 14.207 -6.645 1.00 93.56 192 ALA A O 1
ATOM 1556 N N . LYS A 1 193 ? 31.715 14.384 -8.331 1.00 95.38 193 LYS A N 1
ATOM 1557 C CA . LYS A 1 193 ? 30.657 13.543 -7.766 1.00 95.38 193 LYS A CA 1
ATOM 1558 C C . LYS A 1 193 ? 30.406 12.333 -8.664 1.00 95.38 193 LYS A C 1
ATOM 1560 O O . LYS A 1 193 ? 30.340 12.458 -9.885 1.00 95.38 193 LYS A O 1
ATOM 1565 N N . THR A 1 194 ? 30.229 11.164 -8.058 1.00 96.12 194 THR A N 1
ATOM 1566 C CA . THR A 1 194 ? 29.769 9.959 -8.753 1.00 96.12 194 THR A CA 1
ATOM 1567 C C . THR A 1 194 ? 28.249 9.934 -8.728 1.00 96.12 194 THR A C 1
ATOM 1569 O O . THR A 1 194 ? 27.633 9.863 -7.660 1.00 96.12 194 THR A O 1
ATOM 1572 N N . VAL A 1 195 ? 27.649 9.960 -9.911 1.00 96.19 195 VAL A N 1
ATOM 1573 C CA . VAL A 1 195 ? 26.204 9.936 -10.125 1.00 96.19 195 VAL A CA 1
ATOM 1574 C C . VAL A 1 195 ? 25.817 8.595 -10.742 1.00 96.19 195 VAL A C 1
ATOM 1576 O O . VAL A 1 195 ? 26.491 8.103 -11.644 1.00 96.19 195 VAL A O 1
ATOM 1579 N N . VAL A 1 196 ? 24.734 7.994 -10.257 1.00 97.38 196 VAL A N 1
ATOM 1580 C CA . VAL A 1 196 ? 24.085 6.824 -10.871 1.00 97.38 196 VAL A CA 1
ATOM 1581 C C . VAL A 1 196 ? 22.637 7.163 -11.182 1.00 97.38 196 VAL A C 1
ATOM 1583 O O . VAL A 1 196 ? 22.034 7.967 -10.473 1.00 97.38 196 VAL A O 1
ATOM 1586 N N . THR A 1 197 ? 22.043 6.512 -12.173 1.00 97.62 197 THR A N 1
ATOM 1587 C CA . THR A 1 197 ? 20.593 6.558 -12.369 1.00 97.62 197 THR A CA 1
ATOM 1588 C C . THR A 1 197 ? 19.946 5.464 -11.521 1.00 97.62 197 THR A C 1
ATOM 1590 O O . THR A 1 197 ? 20.290 4.286 -11.642 1.00 97.62 197 THR A O 1
ATOM 1593 N N . ARG A 1 198 ? 19.015 5.843 -10.643 1.00 96.81 198 ARG A N 1
ATOM 1594 C CA . ARG A 1 198 ? 18.150 4.921 -9.901 1.00 96.81 198 ARG A CA 1
ATOM 1595 C C . ARG A 1 198 ? 16.807 4.833 -10.600 1.00 96.81 198 ARG A C 1
ATOM 1597 O O . ARG A 1 198 ? 16.169 5.860 -10.812 1.00 96.81 198 ARG A O 1
ATOM 1604 N N . THR A 1 199 ? 16.362 3.619 -10.897 1.00 96.44 199 THR A N 1
ATOM 1605 C CA . THR A 1 199 ? 15.026 3.355 -11.438 1.00 96.44 199 THR A CA 1
ATOM 1606 C C . THR A 1 199 ? 14.210 2.589 -10.410 1.00 96.44 199 THR A C 1
ATOM 1608 O O . THR A 1 199 ? 14.555 1.470 -10.039 1.00 96.44 199 THR A O 1
ATOM 1611 N N . HIS A 1 200 ? 13.123 3.194 -9.948 1.00 94.69 200 HIS A N 1
ATOM 1612 C CA . HIS A 1 200 ? 12.182 2.624 -8.994 1.00 94.69 200 HIS A CA 1
ATOM 1613 C C . HIS A 1 200 ? 10.946 2.128 -9.733 1.00 94.69 200 HIS A C 1
ATOM 1615 O O . HIS A 1 200 ? 10.397 2.840 -10.570 1.00 94.69 200 HIS A O 1
ATOM 1621 N N . TYR A 1 201 ? 10.489 0.922 -9.417 1.00 95.81 201 TYR A N 1
ATOM 1622 C CA . TYR A 1 201 ? 9.217 0.398 -9.912 1.00 95.81 201 TYR A CA 1
ATOM 1623 C C . TYR A 1 201 ? 8.717 -0.739 -9.025 1.00 95.81 201 TYR A C 1
ATOM 1625 O O . TYR A 1 201 ? 9.453 -1.311 -8.225 1.00 95.81 201 TYR A O 1
ATOM 1633 N N . THR A 1 202 ? 7.450 -1.099 -9.181 1.00 96.25 202 THR A N 1
ATOM 1634 C CA . THR A 1 202 ? 6.892 -2.323 -8.608 1.00 96.25 202 THR A CA 1
ATOM 1635 C C . THR A 1 202 ? 6.908 -3.418 -9.662 1.00 96.25 202 THR A C 1
ATOM 1637 O O . THR A 1 202 ? 6.247 -3.299 -10.693 1.00 96.25 202 THR A O 1
ATOM 1640 N N . ARG A 1 203 ? 7.631 -4.506 -9.401 1.00 97.44 203 ARG A N 1
ATOM 1641 C CA . ARG A 1 203 ? 7.564 -5.726 -10.201 1.00 97.44 203 ARG A CA 1
ATOM 1642 C C . ARG A 1 203 ? 6.376 -6.566 -9.759 1.00 97.44 203 ARG A C 1
ATOM 1644 O O . ARG A 1 203 ? 6.278 -6.956 -8.594 1.00 97.44 203 ARG A O 1
ATOM 1651 N N . VAL A 1 204 ? 5.517 -6.884 -10.714 1.00 97.62 204 VAL A N 1
ATOM 1652 C CA . VAL A 1 204 ? 4.387 -7.788 -10.553 1.00 97.62 204 VAL A CA 1
ATOM 1653 C C . VAL A 1 204 ? 4.587 -8.988 -11.458 1.00 97.62 204 VAL A C 1
ATOM 1655 O O . VAL A 1 204 ? 4.743 -8.827 -12.665 1.00 97.62 204 VAL A O 1
ATOM 1658 N N . THR A 1 205 ? 4.527 -10.189 -10.888 1.00 98.06 205 THR A N 1
ATOM 1659 C CA . THR A 1 205 ? 4.451 -11.418 -11.684 1.00 98.06 205 THR A CA 1
ATOM 1660 C C . THR A 1 205 ? 3.030 -11.958 -11.686 1.00 98.06 205 THR A C 1
ATOM 1662 O O . THR A 1 205 ? 2.304 -11.853 -10.693 1.00 98.06 205 THR A O 1
ATOM 1665 N N . THR A 1 206 ? 2.629 -12.544 -12.805 1.00 98.25 206 THR A N 1
ATOM 1666 C CA . THR A 1 206 ? 1.310 -13.136 -13.015 1.00 98.25 206 THR A CA 1
ATOM 1667 C C . THR A 1 206 ? 1.434 -14.590 -13.447 1.00 98.25 206 THR A C 1
ATOM 1669 O O . THR A 1 206 ? 2.429 -15.003 -14.033 1.00 98.25 206 THR A O 1
ATOM 1672 N N . ASP A 1 207 ? 0.424 -15.388 -13.134 1.00 97.38 207 ASP A N 1
ATOM 1673 C CA . ASP A 1 207 ? 0.295 -16.741 -13.654 1.00 97.38 207 ASP A CA 1
ATOM 1674 C C . ASP A 1 207 ? -0.021 -16.677 -15.161 1.00 97.38 207 ASP A C 1
ATOM 1676 O O . ASP A 1 207 ? -1.005 -16.034 -15.536 1.00 97.38 207 ASP A O 1
ATOM 1680 N N . PRO A 1 208 ? 0.758 -17.334 -16.038 1.00 94.31 208 PRO A N 1
ATOM 1681 C CA . PRO A 1 208 ? 0.607 -17.181 -17.486 1.00 94.31 208 PRO A CA 1
ATOM 1682 C C . PRO A 1 208 ? -0.722 -17.732 -18.023 1.00 94.31 208 PRO A C 1
ATOM 1684 O O . PRO A 1 208 ? -1.192 -17.284 -19.063 1.00 94.31 208 PRO A O 1
ATOM 1687 N N . LYS A 1 209 ? -1.366 -18.674 -17.317 1.00 95.38 209 LYS A N 1
ATOM 1688 C CA . LYS A 1 209 ? -2.630 -19.293 -17.756 1.00 95.38 209 LYS A CA 1
ATOM 1689 C C . LYS A 1 209 ? -3.853 -18.491 -17.319 1.00 95.38 209 LYS A C 1
ATOM 1691 O O . LYS A 1 209 ? -4.856 -18.426 -18.020 1.00 95.38 209 LYS A O 1
ATOM 1696 N N . THR A 1 210 ? -3.803 -17.910 -16.127 1.00 96.69 210 THR A N 1
ATOM 1697 C CA . THR A 1 210 ? -4.961 -17.289 -15.467 1.00 96.69 210 THR A CA 1
ATOM 1698 C C . THR A 1 210 ? -4.846 -15.775 -15.328 1.00 96.69 210 THR A C 1
ATOM 1700 O O . THR A 1 210 ? -5.828 -15.123 -14.944 1.00 96.69 210 THR A O 1
ATOM 1703 N N . SER A 1 211 ? -3.658 -15.235 -15.609 1.00 96.75 211 SER A N 1
ATOM 1704 C CA . SER A 1 211 ? -3.241 -13.843 -15.416 1.00 96.75 211 SER A CA 1
ATOM 1705 C C . SER A 1 211 ? -3.379 -13.350 -13.976 1.00 96.75 211 SER A C 1
ATOM 1707 O O . SER A 1 211 ? -3.404 -12.145 -13.733 1.00 96.75 211 SER A O 1
ATOM 1709 N N . ARG A 1 212 ? -3.520 -14.265 -13.007 1.00 97.75 212 ARG A N 1
ATOM 1710 C CA . ARG A 1 212 ? -3.633 -13.931 -11.583 1.00 97.75 212 ARG A CA 1
ATOM 1711 C C . ARG A 1 212 ? -2.295 -13.437 -11.067 1.00 97.75 212 ARG A C 1
ATOM 1713 O O . ARG A 1 212 ? -1.272 -14.045 -11.354 1.00 97.75 212 ARG A O 1
ATOM 1720 N N . MET A 1 213 ? -2.309 -12.374 -10.279 1.00 96.88 213 MET A N 1
ATOM 1721 C CA . MET A 1 213 ? -1.116 -11.875 -9.609 1.00 96.88 213 MET A CA 1
ATOM 1722 C C . MET A 1 213 ? -0.564 -12.931 -8.650 1.00 96.88 213 MET A C 1
ATOM 1724 O O . MET A 1 213 ? -1.302 -13.492 -7.841 1.00 96.88 213 MET A O 1
ATOM 1728 N N . LEU A 1 214 ? 0.739 -13.180 -8.756 1.00 97.50 214 LEU A N 1
ATOM 1729 C CA . LEU A 1 214 ? 1.492 -14.106 -7.913 1.00 97.50 214 LEU A CA 1
ATOM 1730 C C . LEU A 1 214 ? 2.384 -13.355 -6.929 1.00 97.50 214 LEU A C 1
ATOM 1732 O O . LEU A 1 214 ? 2.516 -13.763 -5.778 1.00 97.50 214 LEU A O 1
ATOM 1736 N N . THR A 1 215 ? 3.005 -12.260 -7.374 1.00 96.81 215 THR A N 1
ATOM 1737 C CA . THR A 1 215 ? 3.897 -11.464 -6.530 1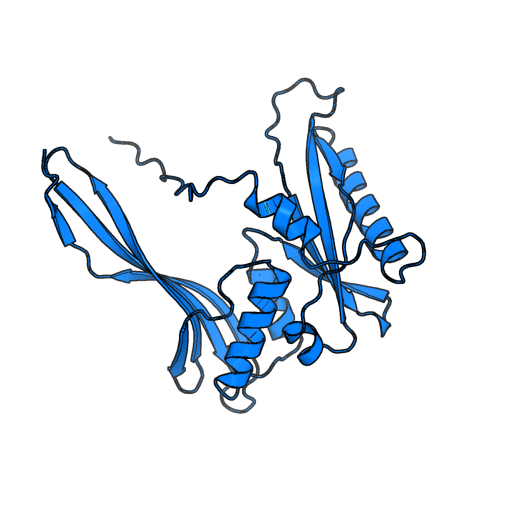.00 96.81 215 THR A CA 1
ATOM 1738 C C . THR A 1 215 ? 3.741 -9.969 -6.774 1.00 96.81 215 THR A C 1
ATOM 1740 O O . THR A 1 215 ? 3.305 -9.531 -7.839 1.00 96.81 215 THR A O 1
ATOM 1743 N N . TRP A 1 216 ? 4.137 -9.197 -5.765 1.00 95.62 216 TRP A N 1
ATOM 1744 C CA . TRP A 1 216 ? 4.274 -7.747 -5.785 1.00 95.62 216 TRP A CA 1
ATOM 1745 C C . TRP A 1 216 ? 5.555 -7.403 -5.033 1.00 95.62 216 TRP A C 1
ATOM 1747 O O . TRP A 1 216 ? 5.681 -7.743 -3.855 1.00 95.62 216 TRP A O 1
ATOM 1757 N N . LYS A 1 217 ? 6.526 -6.781 -5.702 1.00 95.12 217 LYS A N 1
ATOM 1758 C CA . LYS A 1 217 ? 7.813 -6.424 -5.095 1.00 95.12 217 LYS A CA 1
ATOM 1759 C C . LYS A 1 217 ? 8.257 -5.040 -5.540 1.00 95.12 217 LYS A C 1
ATOM 1761 O O . LYS A 1 217 ? 8.328 -4.779 -6.736 1.00 95.12 217 LYS A O 1
ATOM 1766 N N . SER A 1 218 ? 8.617 -4.189 -4.586 1.00 93.19 218 SER A N 1
ATOM 1767 C CA . SER A 1 218 ? 9.298 -2.923 -4.866 1.00 93.19 218 SER A CA 1
ATOM 1768 C C . SER A 1 218 ? 10.729 -3.212 -5.321 1.00 93.19 218 SER A C 1
ATOM 1770 O O . SER A 1 218 ? 11.456 -3.933 -4.640 1.00 93.19 218 SER A O 1
ATOM 1772 N N . ILE A 1 219 ? 11.130 -2.671 -6.467 1.00 95.50 219 ILE A N 1
ATOM 1773 C CA . ILE A 1 219 ? 12.458 -2.846 -7.057 1.00 95.50 219 ILE A CA 1
ATOM 1774 C C . ILE A 1 219 ? 13.134 -1.484 -7.207 1.00 95.50 219 ILE A C 1
ATOM 1776 O O . ILE A 1 219 ? 12.491 -0.485 -7.539 1.00 95.50 219 ILE A O 1
ATOM 1780 N N . VAL A 1 220 ? 14.446 -1.473 -6.969 1.00 95.31 220 VAL A N 1
ATOM 1781 C CA . VAL A 1 220 ? 15.339 -0.363 -7.298 1.00 95.31 220 VAL A CA 1
ATOM 1782 C C . VAL A 1 220 ? 16.471 -0.912 -8.156 1.00 95.31 220 VAL A C 1
ATOM 1784 O O . VAL A 1 220 ? 17.308 -1.672 -7.672 1.00 95.31 220 VAL A O 1
ATOM 1787 N N . GLU A 1 221 ? 16.501 -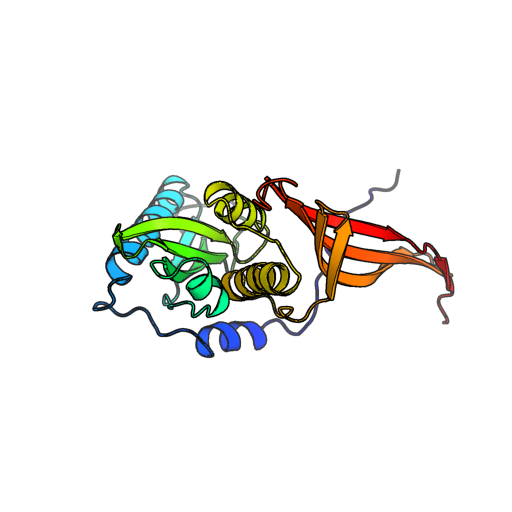0.530 -9.425 1.00 96.25 221 GLU A N 1
ATOM 1788 C CA . GLU A 1 221 ? 17.609 -0.814 -10.334 1.00 96.25 221 GLU A CA 1
ATOM 1789 C C . GLU A 1 221 ? 18.583 0.365 -10.354 1.00 96.25 221 GLU A C 1
ATOM 1791 O O . GLU A 1 221 ? 18.204 1.517 -10.134 1.00 96.25 221 GLU A O 1
ATOM 1796 N N . THR A 1 222 ? 19.864 0.075 -10.576 1.00 96.00 222 THR A N 1
ATOM 1797 C CA . THR A 1 222 ? 20.926 1.089 -10.638 1.00 96.00 222 THR A CA 1
ATOM 1798 C C . THR A 1 222 ? 21.697 0.925 -11.928 1.00 96.00 222 THR A C 1
ATOM 1800 O O . THR A 1 222 ? 22.168 -0.169 -12.224 1.00 96.00 222 THR A O 1
ATOM 1803 N N . SER A 1 223 ? 21.835 2.008 -12.679 1.00 95.50 223 SER A N 1
ATOM 1804 C CA . SER A 1 223 ? 22.513 2.020 -13.971 1.00 95.50 223 SER A CA 1
ATOM 1805 C C . SER A 1 223 ? 23.283 3.327 -14.176 1.00 95.50 223 SER A C 1
ATOM 1807 O O . SER A 1 223 ? 23.313 4.190 -13.295 1.00 95.50 223 SER A O 1
ATOM 1809 N N . ASN A 1 224 ? 23.933 3.458 -15.337 1.00 93.56 224 ASN A N 1
ATOM 1810 C CA . ASN A 1 224 ? 24.528 4.706 -15.829 1.00 93.56 224 ASN A CA 1
ATOM 1811 C C . ASN A 1 224 ? 25.433 5.415 -14.807 1.00 93.56 224 ASN A C 1
ATOM 1813 O O . ASN A 1 224 ? 25.304 6.619 -14.568 1.00 93.56 224 ASN A O 1
ATOM 1817 N N . LYS A 1 225 ? 26.343 4.657 -14.181 1.00 95.75 225 LYS A N 1
ATOM 1818 C CA . LYS A 1 225 ? 27.357 5.219 -13.283 1.00 95.75 225 LYS A CA 1
ATOM 1819 C C . LYS A 1 225 ? 28.282 6.136 -14.081 1.00 95.75 225 LYS A C 1
ATOM 1821 O O . LYS A 1 225 ? 28.911 5.690 -15.035 1.00 95.75 225 LYS A O 1
ATOM 1826 N N . ARG A 1 226 ? 28.390 7.393 -13.658 1.00 96.38 226 ARG A N 1
ATOM 1827 C CA . ARG A 1 226 ? 29.237 8.410 -14.286 1.00 96.38 226 ARG A CA 1
ATOM 1828 C C . ARG A 1 226 ? 29.845 9.350 -13.257 1.00 96.38 226 ARG A C 1
ATOM 1830 O O . ARG A 1 226 ? 29.291 9.539 -12.173 1.00 96.38 226 ARG A O 1
ATOM 1837 N N . GLU A 1 227 ? 30.970 9.950 -13.608 1.00 95.38 227 GLU A N 1
ATOM 1838 C CA . GLU A 1 227 ? 31.587 11.016 -12.824 1.00 95.38 227 GLU A CA 1
ATOM 1839 C C . GLU A 1 227 ? 31.229 12.370 -13.426 1.00 95.38 227 GLU A C 1
ATOM 1841 O O . GLU A 1 227 ? 31.203 12.541 -14.642 1.00 95.38 227 GLU A O 1
ATOM 1846 N N . VAL A 1 228 ? 30.905 13.323 -12.560 1.00 94.50 228 VAL A N 1
ATOM 1847 C CA . VAL A 1 228 ? 30.563 14.694 -12.935 1.00 94.50 228 VAL A CA 1
ATOM 1848 C C . VAL A 1 228 ? 31.490 15.616 -12.157 1.00 94.50 228 VAL A C 1
ATOM 1850 O O . VAL A 1 228 ? 31.548 15.521 -10.927 1.00 94.50 228 VAL A O 1
ATOM 1853 N N . ALA A 1 229 ? 32.218 16.484 -12.858 1.00 93.00 229 ALA A N 1
ATOM 1854 C CA . ALA A 1 229 ? 33.051 17.500 -12.225 1.00 93.00 229 ALA A CA 1
ATOM 1855 C C . ALA A 1 229 ? 32.193 18.431 -11.352 1.00 93.00 229 ALA A C 1
ATOM 1857 O O . ALA A 1 229 ? 31.023 18.686 -11.648 1.00 93.00 229 ALA A O 1
ATOM 1858 N N . ILE A 1 230 ? 32.756 18.888 -10.237 1.00 89.00 230 ILE A N 1
ATOM 1859 C CA . ILE A 1 230 ? 32.134 19.917 -9.402 1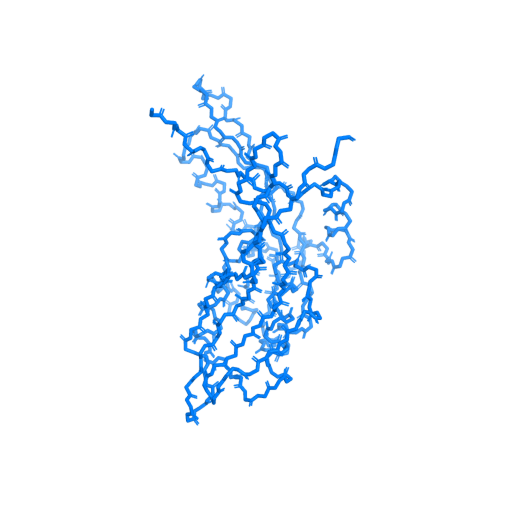.00 89.00 230 ILE A CA 1
ATOM 1860 C C . ILE A 1 230 ? 32.765 21.239 -9.825 1.00 89.00 230 ILE A C 1
ATOM 1862 O O . ILE A 1 230 ? 33.886 21.536 -9.407 1.00 89.00 230 ILE A O 1
ATOM 1866 N N . ASP A 1 231 ? 32.067 21.988 -10.679 1.00 77.50 231 ASP A N 1
ATOM 1867 C CA . ASP A 1 231 ? 32.476 23.349 -11.028 1.00 77.50 231 ASP A CA 1
ATOM 1868 C C . ASP A 1 231 ? 32.436 24.218 -9.764 1.00 77.50 231 ASP A C 1
ATOM 1870 O O . ASP A 1 231 ? 31.475 24.159 -8.989 1.00 77.50 231 ASP A O 1
ATOM 1874 N N . ARG A 1 232 ? 33.534 24.941 -9.524 1.00 63.84 232 ARG A N 1
ATOM 1875 C CA . ARG A 1 232 ? 33.707 25.865 -8.397 1.00 63.84 232 ARG A CA 1
ATOM 1876 C C . ARG A 1 232 ? 33.315 27.275 -8.789 1.00 63.84 232 ARG A C 1
ATOM 1878 O O . ARG A 1 232 ? 33.674 27.669 -9.919 1.00 63.84 232 ARG A O 1
#

Radius of gyration: 21.0 Å; chains: 1; bounding box: 62×45×55 Å

pLDDT: mean 87.32, std 19.0, range [24.69, 98.38]

Sequence (232 aa):
MSMIYPLLVVFTQSKEDVLDVIASRDGKAIVQDSELHPIVMKHQAEVEQKYVEGKCKLATFTKWCEVNSSAAEKMFPNWRYAAVRWDEKRNPKWKKPVSLAARLSKTLVIDAKRKKIVAELYGWGNYEAFGKLIVDRRVKIKDAKQARLVWTAFCELHRKFSPTAKIERASDNEWRLGISSYDQTVASSTKAKTVVTRTHYTRVTTDPKTSRMLTWKSIVETSNKREVAIDR